Protein AF-A0A7S1P3H1-F1 (afdb_monomer_lite)

pLDDT: mean 84.04, std 13.43, range [43.16, 97.62]

Secondary structure (DSSP, 8-state):
--HHHHHHHHHHHHHHHHHHHHHHHHHHHHTTT--SS--HHHHHHHHHHHHHHHHHHHHHHHHHHHHHHHHHHHHHHHHHHHHHHHHHHHHHHHHHHHHHHHHHHHHHHHHHHHHHHHHHHHHHHHHHHHHS--HHHHHHHH-TTS---HHHHHHHHHHHHHHHHHHHHHHH-S-HHHHHHHHHHHHHHHHHHHHHHHHHHHHHHHHH-

InterPro domains:
  IPR010490 Conserved oligomeric Golgi complex subunit 6 [PTHR21506] (4-206)
  IPR048368 Conserved oligomeric complex COG6, N-terminal [PF06419] (37-144)

Radius of gyration: 61.06 Å; chains: 1; bounding box: 147×29×138 Å

Sequence (209 aa):
GSSSSSSSSNKLAKLASTLSDHNAAIDALASFGGLAENTSRSRKGLRHDIEAKSVRLHRSFLEEFAKVECAVRGIEAVVNTLQAACDKSADELRHSRLKTEATLEQANRLREQRATLQHKQKLLDTFLIKFKLSDQQMETITNTDLPIDSHFFAALHSLEAIRDNARVLLASSRQHTAGVDVLHETSEILEVAYERLFVWVQQKYRLMG

Structure (mmCIF, N/CA/C/O backbone):
data_AF-A0A7S1P3H1-F1
#
_entry.id   AF-A0A7S1P3H1-F1
#
loop_
_atom_site.group_PDB
_atom_site.id
_atom_site.type_symbol
_atom_site.label_atom_id
_atom_site.label_alt_id
_atom_site.label_comp_id
_atom_site.label_asym_id
_atom_site.label_entity_id
_atom_site.label_seq_id
_atom_site.pdbx_PDB_ins_code
_atom_site.Cartn_x
_atom_site.Cartn_y
_atom_site.Cartn_z
_atom_site.occupancy
_atom_site.B_iso_or_equiv
_atom_site.auth_seq_id
_atom_site.auth_comp_id
_atom_site.auth_asym_id
_atom_site.auth_atom_id
_atom_site.pdbx_PDB_model_num
ATOM 1 N N . GLY A 1 1 ? 97.066 -6.077 -69.745 1.00 43.16 1 GLY A N 1
ATOM 2 C CA . GLY A 1 1 ? 95.943 -5.478 -70.487 1.00 43.16 1 GLY A CA 1
ATOM 3 C C . GLY A 1 1 ? 94.613 -6.017 -70.001 1.00 43.16 1 GLY A C 1
ATOM 4 O O . GLY A 1 1 ? 93.928 -6.657 -70.779 1.00 43.16 1 GLY A O 1
ATOM 5 N N . SER A 1 2 ? 94.240 -5.754 -68.743 1.00 44.38 2 SER A N 1
ATOM 6 C CA . SER A 1 2 ? 93.074 -6.407 -68.109 1.00 44.38 2 SER A CA 1
ATOM 7 C C . SER A 1 2 ? 92.066 -5.423 -67.494 1.00 44.38 2 SER A C 1
ATOM 9 O O . SER A 1 2 ? 91.029 -5.842 -66.997 1.00 44.38 2 SER A O 1
ATOM 11 N N . SER A 1 3 ? 92.340 -4.114 -67.545 1.00 47.19 3 SER A N 1
ATOM 12 C CA . SER A 1 3 ? 91.496 -3.079 -66.920 1.00 47.19 3 SER A CA 1
ATOM 13 C C . SER A 1 3 ? 90.505 -2.418 -67.891 1.00 47.19 3 SER A C 1
ATOM 15 O O . SER A 1 3 ? 89.568 -1.758 -67.454 1.00 47.19 3 SER A O 1
ATOM 17 N N . SER A 1 4 ? 90.673 -2.596 -69.208 1.00 49.62 4 SER A N 1
ATOM 18 C CA . SER A 1 4 ? 89.746 -2.074 -70.227 1.00 49.62 4 SER A CA 1
ATOM 19 C C . SER A 1 4 ? 88.572 -3.021 -70.526 1.00 49.62 4 SER A C 1
ATOM 21 O O . SER A 1 4 ? 87.495 -2.552 -70.889 1.00 49.62 4 SER A O 1
ATOM 23 N N . SER A 1 5 ? 88.727 -4.337 -70.323 1.00 51.94 5 SER A N 1
ATOM 24 C CA . SER A 1 5 ? 87.689 -5.353 -70.588 1.00 51.94 5 SER A CA 1
ATOM 25 C C . SER A 1 5 ? 86.583 -5.399 -69.524 1.00 51.94 5 SER A C 1
ATOM 27 O O . SER A 1 5 ? 85.418 -5.640 -69.852 1.00 51.94 5 SER A O 1
ATOM 29 N N . SER A 1 6 ? 86.913 -5.108 -68.261 1.00 58.50 6 SER A N 1
ATOM 30 C CA . SER A 1 6 ? 85.945 -5.044 -67.157 1.00 58.50 6 SER A CA 1
ATOM 31 C C . SER A 1 6 ? 85.017 -3.830 -67.266 1.00 58.50 6 SER A C 1
ATOM 33 O O . SER A 1 6 ? 83.824 -3.935 -66.991 1.00 58.50 6 SER A O 1
ATOM 35 N N . SER A 1 7 ? 85.520 -2.689 -67.754 1.00 51.78 7 SER A N 1
ATOM 36 C CA . SER A 1 7 ? 84.704 -1.487 -67.974 1.00 51.78 7 SER A CA 1
ATOM 37 C C . SER A 1 7 ? 83.671 -1.689 -69.092 1.00 51.78 7 SER A C 1
ATOM 39 O O . SER A 1 7 ? 82.519 -1.280 -68.951 1.00 51.78 7 SER A O 1
ATOM 41 N N . SER A 1 8 ? 84.042 -2.377 -70.176 1.00 53.41 8 SER A N 1
ATOM 42 C CA . SER A 1 8 ? 83.124 -2.719 -71.273 1.00 53.41 8 SER A CA 1
ATOM 43 C C . SER A 1 8 ? 82.101 -3.786 -70.872 1.00 53.41 8 SER A C 1
ATOM 45 O O . SER A 1 8 ? 80.928 -3.657 -71.216 1.00 53.41 8 SER A O 1
ATOM 47 N N . SER A 1 9 ? 82.505 -4.786 -70.080 1.00 64.62 9 SER A N 1
ATOM 48 C CA . SER A 1 9 ? 81.591 -5.818 -69.560 1.00 64.62 9 SER A CA 1
ATOM 49 C C . SER A 1 9 ? 80.566 -5.243 -68.581 1.00 64.62 9 SER A C 1
ATOM 51 O O . SER A 1 9 ? 79.385 -5.561 -68.674 1.00 64.62 9 SER A O 1
ATOM 53 N N . ASN A 1 10 ? 80.977 -4.319 -67.706 1.00 67.50 10 ASN A N 1
ATOM 54 C CA . ASN A 1 10 ? 80.060 -3.642 -66.785 1.00 67.50 10 ASN A CA 1
ATOM 55 C C . ASN A 1 10 ? 79.078 -2.718 -67.521 1.00 67.50 10 ASN A C 1
ATOM 57 O O . ASN A 1 10 ? 77.920 -2.604 -67.123 1.00 67.50 10 ASN A O 1
ATOM 61 N N . LYS A 1 11 ? 79.510 -2.083 -68.618 1.00 63.31 11 LYS A N 1
ATOM 62 C CA . LYS A 1 11 ? 78.618 -1.307 -69.493 1.00 63.31 11 LYS A CA 1
ATOM 63 C C . LYS A 1 11 ? 77.617 -2.208 -70.213 1.00 63.31 11 LYS A C 1
ATOM 65 O O . LYS A 1 11 ? 76.444 -1.865 -70.246 1.00 63.31 11 LYS A O 1
ATOM 70 N N . LEU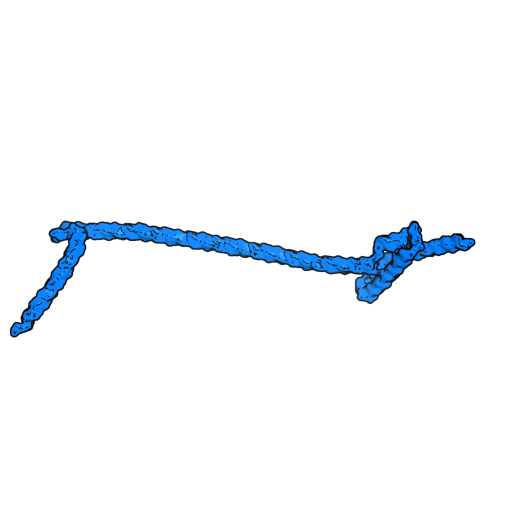 A 1 12 ? 78.047 -3.362 -70.725 1.00 65.94 12 LEU A N 1
ATOM 71 C CA . LEU A 1 12 ? 77.162 -4.341 -71.363 1.00 65.94 12 LEU A CA 1
ATOM 72 C C . LEU A 1 12 ? 76.155 -4.944 -70.381 1.00 65.94 12 LEU A C 1
ATOM 74 O O . LEU A 1 12 ? 74.983 -5.042 -70.718 1.00 65.94 12 LEU A O 1
ATOM 78 N N . ALA A 1 13 ? 76.576 -5.276 -69.159 1.00 69.88 13 ALA A N 1
ATOM 79 C CA . ALA A 1 13 ? 75.681 -5.781 -68.120 1.00 69.88 13 ALA A CA 1
ATOM 80 C C . ALA A 1 13 ? 74.633 -4.734 -67.714 1.00 69.88 13 ALA A C 1
ATOM 82 O O . ALA A 1 13 ? 73.455 -5.055 -67.584 1.00 69.88 13 ALA A O 1
ATOM 83 N N . LYS A 1 14 ? 75.045 -3.466 -67.589 1.00 68.38 14 LYS A N 1
ATOM 84 C CA . LYS A 1 14 ? 74.134 -2.356 -67.288 1.00 68.38 14 LYS A CA 1
ATOM 85 C C . LYS A 1 14 ? 73.192 -2.047 -68.454 1.00 68.38 14 LYS A C 1
ATOM 87 O O . LYS A 1 14 ? 72.029 -1.751 -68.224 1.00 68.38 14 LYS A O 1
ATOM 92 N N . LEU A 1 15 ? 73.666 -2.159 -69.696 1.00 58.19 15 LEU A N 1
ATOM 93 C CA . LEU A 1 15 ? 72.828 -2.035 -70.891 1.00 58.19 15 LEU A CA 1
ATOM 94 C C . LEU A 1 15 ? 71.817 -3.184 -70.982 1.00 58.19 15 LEU A C 1
ATOM 96 O O . LEU A 1 15 ? 70.641 -2.939 -71.230 1.00 58.19 15 LEU A O 1
ATOM 100 N N . ALA A 1 16 ? 72.244 -4.417 -70.710 1.00 61.25 16 ALA A N 1
ATOM 101 C CA . ALA A 1 16 ? 71.381 -5.592 -70.703 1.00 61.25 16 ALA A CA 1
ATOM 102 C C . ALA A 1 16 ? 70.302 -5.507 -69.613 1.00 61.25 16 ALA A C 1
ATOM 104 O O . ALA A 1 16 ? 69.141 -5.791 -69.897 1.00 61.25 16 ALA A O 1
ATOM 105 N N . SER A 1 17 ? 70.643 -5.043 -68.404 1.00 64.38 17 SER A N 1
ATOM 106 C CA . SER A 1 17 ? 69.651 -4.834 -67.343 1.00 64.38 17 SER A CA 1
ATOM 107 C C . SER A 1 17 ? 68.659 -3.730 -67.713 1.00 64.38 17 SER A C 1
ATOM 109 O O . SER A 1 17 ? 67.456 -3.931 -67.596 1.00 64.38 17 SER A O 1
ATOM 111 N N . THR A 1 18 ? 69.131 -2.604 -68.267 1.00 63.41 18 THR A N 1
ATOM 112 C CA . THR A 1 18 ? 68.230 -1.528 -68.716 1.00 63.41 18 THR A CA 1
ATOM 113 C C . THR A 1 18 ? 67.329 -1.942 -69.878 1.00 63.41 18 THR A C 1
ATOM 115 O O . THR A 1 18 ? 66.190 -1.496 -69.946 1.00 63.41 18 THR A O 1
ATOM 118 N N . LEU A 1 19 ? 67.807 -2.804 -70.782 1.00 59.97 19 LEU A N 1
ATOM 119 C CA . LEU A 1 19 ? 67.009 -3.343 -71.885 1.00 59.97 19 LEU A CA 1
ATOM 120 C C . LEU A 1 19 ? 65.979 -4.365 -71.391 1.00 59.97 19 LEU A C 1
ATOM 122 O O . LEU A 1 19 ? 64.864 -4.390 -71.899 1.00 59.97 19 LEU A O 1
ATOM 126 N N . SER A 1 20 ? 66.324 -5.168 -70.381 1.00 68.19 20 SER A N 1
ATOM 127 C CA . SER A 1 20 ? 65.395 -6.109 -69.747 1.00 68.19 20 SER A CA 1
ATOM 128 C C . SER A 1 20 ? 64.252 -5.383 -69.032 1.00 68.19 20 SER A C 1
ATOM 130 O O . SER A 1 20 ? 63.090 -5.731 -69.230 1.00 68.19 20 SER A O 1
ATOM 132 N N . ASP A 1 21 ? 64.563 -4.335 -68.264 1.00 68.69 21 ASP A N 1
ATOM 133 C CA . ASP A 1 21 ? 63.553 -3.496 -67.605 1.00 68.69 21 ASP A CA 1
ATOM 134 C C . ASP A 1 21 ? 62.684 -2.749 -68.630 1.00 68.69 21 ASP A C 1
ATOM 136 O O . ASP A 1 21 ? 61.471 -2.611 -68.457 1.00 68.69 21 ASP A O 1
ATOM 140 N N . HIS A 1 22 ? 63.289 -2.303 -69.737 1.00 67.56 22 HIS A N 1
ATOM 141 C CA . HIS A 1 22 ? 62.572 -1.650 -70.828 1.00 67.56 22 HIS A CA 1
ATOM 142 C C . HIS A 1 22 ? 61.611 -2.608 -71.542 1.00 67.56 22 HIS A C 1
ATOM 144 O O . HIS A 1 22 ? 60.467 -2.236 -71.793 1.00 67.56 22 HIS A O 1
ATOM 150 N N . ASN A 1 23 ? 62.032 -3.845 -71.810 1.00 66.19 23 ASN A N 1
ATOM 151 C CA . ASN A 1 23 ? 61.183 -4.861 -72.430 1.00 66.19 23 ASN A CA 1
ATOM 152 C C . ASN A 1 23 ? 60.027 -5.281 -71.510 1.00 66.19 23 ASN A C 1
ATOM 154 O O . ASN A 1 23 ? 58.899 -5.368 -71.977 1.00 66.19 23 ASN A O 1
ATOM 158 N N . ALA A 1 24 ? 60.257 -5.434 -70.201 1.00 68.94 24 ALA A N 1
ATOM 159 C CA . ALA A 1 24 ? 59.187 -5.728 -69.242 1.00 68.94 24 ALA A CA 1
ATOM 160 C C . ALA A 1 24 ? 58.155 -4.587 -69.141 1.00 68.94 24 ALA A C 1
ATOM 162 O O . ALA A 1 24 ? 56.949 -4.828 -69.052 1.00 68.94 24 ALA A O 1
ATOM 163 N N . ALA A 1 25 ? 58.612 -3.332 -69.195 1.00 65.25 25 ALA A N 1
ATOM 164 C CA . ALA A 1 25 ? 57.727 -2.173 -69.256 1.00 65.25 25 ALA A CA 1
ATOM 165 C C . ALA A 1 25 ? 56.945 -2.117 -70.580 1.00 65.25 25 ALA A C 1
ATOM 167 O O . ALA A 1 25 ? 55.755 -1.806 -70.571 1.00 65.25 25 ALA A O 1
ATOM 168 N N . ILE A 1 26 ? 57.583 -2.447 -71.709 1.00 65.00 26 ILE A N 1
ATOM 169 C CA . ILE A 1 26 ? 56.921 -2.540 -73.016 1.00 65.00 26 ILE A CA 1
ATOM 170 C C . ILE A 1 26 ? 55.874 -3.652 -73.018 1.00 65.00 26 ILE A C 1
ATOM 172 O O . ILE A 1 26 ? 54.771 -3.393 -73.478 1.00 65.00 26 ILE A O 1
ATOM 176 N N . ASP A 1 27 ? 56.152 -4.827 -72.456 1.00 67.31 27 ASP A N 1
ATOM 177 C CA . ASP A 1 27 ? 55.191 -5.935 -72.373 1.00 67.31 27 ASP A CA 1
ATOM 178 C C . ASP A 1 27 ? 53.987 -5.584 -71.485 1.00 67.31 27 ASP A C 1
ATOM 180 O O . ASP A 1 27 ? 52.830 -5.812 -71.856 1.00 67.31 27 ASP A O 1
ATOM 184 N N . ALA A 1 28 ? 54.228 -4.937 -70.339 1.00 67.19 28 ALA A N 1
ATOM 185 C CA . ALA A 1 28 ? 53.164 -4.437 -69.472 1.00 67.19 28 ALA A CA 1
ATOM 186 C C . ALA A 1 28 ? 52.284 -3.394 -70.184 1.00 67.19 28 ALA A C 1
ATOM 188 O O . ALA A 1 28 ? 51.057 -3.410 -70.047 1.00 67.19 28 ALA A O 1
ATOM 189 N N . LEU A 1 29 ? 52.886 -2.513 -70.986 1.00 63.62 29 LEU A N 1
ATOM 190 C CA . LEU A 1 29 ? 52.165 -1.514 -71.774 1.00 63.62 29 LEU A CA 1
ATOM 191 C C . LEU A 1 29 ? 51.536 -2.107 -73.056 1.00 63.62 29 LEU A C 1
ATOM 193 O O . LEU A 1 29 ? 50.507 -1.615 -73.517 1.00 63.62 29 LEU A O 1
ATOM 197 N N . ALA A 1 30 ? 52.087 -3.185 -73.613 1.00 63.62 30 ALA A N 1
ATOM 198 C CA . ALA A 1 30 ? 51.523 -3.929 -74.737 1.00 63.62 30 ALA A CA 1
ATOM 199 C C . ALA A 1 30 ? 50.244 -4.671 -74.326 1.00 63.62 30 ALA A C 1
ATOM 201 O O . ALA A 1 30 ? 49.302 -4.736 -75.116 1.00 63.62 30 ALA A O 1
ATOM 202 N N . SER A 1 31 ? 50.143 -5.112 -73.064 1.00 65.00 31 SER A N 1
ATOM 203 C CA . SER A 1 31 ? 48.891 -5.635 -72.487 1.00 65.00 31 SER A CA 1
ATOM 204 C C . SER A 1 31 ? 47.732 -4.621 -72.514 1.00 65.00 31 SER A C 1
ATOM 206 O O . SER A 1 31 ? 46.564 -5.003 -72.455 1.00 65.00 31 SER A O 1
ATOM 208 N N . PHE A 1 32 ? 48.043 -3.326 -72.648 1.00 61.84 32 PHE A N 1
ATOM 209 C CA . PHE A 1 32 ? 47.072 -2.243 -72.807 1.00 61.84 32 PHE A CA 1
ATOM 210 C C . PHE A 1 32 ? 46.643 -1.999 -74.269 1.00 61.84 32 PHE A C 1
ATOM 212 O O . PHE A 1 32 ? 45.818 -1.126 -74.517 1.00 61.84 32 PHE A O 1
ATOM 219 N N . GLY A 1 33 ? 47.162 -2.765 -75.238 1.00 59.09 33 GLY A N 1
ATOM 220 C CA . GLY A 1 33 ? 46.637 -2.838 -76.610 1.00 59.09 33 GLY A CA 1
ATOM 221 C C . GLY A 1 33 ? 47.036 -1.707 -77.570 1.00 59.09 33 GLY A C 1
ATOM 222 O O . GLY A 1 33 ? 46.574 -1.699 -78.707 1.00 59.09 33 GLY A O 1
ATOM 223 N N . GLY A 1 34 ? 47.893 -0.765 -77.159 1.00 57.94 34 GLY A N 1
ATOM 224 C CA . GLY A 1 34 ? 48.149 0.472 -77.919 1.00 57.94 34 GLY A CA 1
ATOM 225 C C . GLY A 1 34 ? 49.541 0.651 -78.539 1.00 57.94 34 GLY A C 1
ATOM 226 O O . GLY A 1 34 ? 49.831 1.744 -79.017 1.00 57.94 34 GLY A O 1
ATOM 227 N N . LEU A 1 35 ? 50.436 -0.343 -78.504 1.00 57.41 35 LEU A N 1
ATOM 228 C CA . LEU A 1 35 ? 51.884 -0.113 -78.695 1.00 57.41 35 LEU A CA 1
ATOM 229 C C . LEU A 1 35 ? 52.565 -0.856 -79.851 1.00 57.41 35 LEU A C 1
ATOM 231 O O . LEU A 1 35 ? 53.788 -0.952 -79.858 1.00 57.41 35 LEU A O 1
ATOM 235 N N . ALA A 1 36 ? 51.826 -1.308 -80.865 1.00 59.00 36 ALA A N 1
ATOM 236 C CA . ALA A 1 36 ? 52.456 -1.909 -82.048 1.00 59.00 36 ALA A CA 1
ATOM 237 C C . ALA A 1 36 ? 53.436 -0.944 -82.762 1.00 59.00 36 ALA A C 1
ATOM 239 O O . ALA A 1 36 ? 54.436 -1.388 -83.315 1.00 59.00 36 ALA A O 1
ATOM 240 N N . GLU A 1 37 ? 53.207 0.377 -82.684 1.00 59.56 37 GLU A N 1
ATOM 241 C CA . GLU A 1 37 ? 54.123 1.408 -83.195 1.00 59.56 37 GLU A CA 1
ATOM 242 C C . GLU A 1 37 ? 54.206 2.611 -82.233 1.00 59.56 37 GLU A C 1
ATOM 244 O O . GLU A 1 37 ? 53.182 3.203 -81.875 1.00 59.56 37 GLU A O 1
ATOM 249 N N . ASN A 1 38 ? 55.419 3.018 -81.827 1.00 64.88 38 ASN A N 1
ATOM 250 C CA . ASN A 1 38 ? 55.679 4.142 -80.907 1.00 64.88 38 ASN A CA 1
ATOM 251 C C . ASN A 1 38 ? 55.517 5.513 -81.596 1.00 64.88 38 ASN A C 1
ATOM 253 O O . ASN A 1 38 ? 56.456 6.300 -81.731 1.00 64.88 38 ASN A O 1
ATOM 257 N N . THR A 1 39 ? 54.304 5.808 -82.057 1.00 71.44 39 THR A N 1
ATOM 258 C CA . THR A 1 39 ? 53.961 7.103 -82.649 1.00 71.44 39 THR A CA 1
ATOM 259 C C . THR A 1 39 ? 53.409 8.066 -81.591 1.00 71.44 39 THR A C 1
ATOM 261 O O . THR A 1 39 ? 52.922 7.676 -80.526 1.00 71.44 39 THR A O 1
ATOM 264 N N . SER A 1 40 ? 53.449 9.375 -81.870 1.00 71.38 40 SER A N 1
ATOM 265 C CA . SER A 1 40 ? 52.798 10.393 -81.019 1.00 71.38 40 SER A CA 1
ATOM 266 C C . SER A 1 40 ? 51.295 10.116 -80.829 1.00 71.38 40 SER A C 1
ATOM 268 O O . SER A 1 40 ? 50.738 10.389 -79.766 1.00 71.38 40 SER A O 1
ATOM 270 N N . ARG A 1 41 ? 50.649 9.513 -81.835 1.00 70.81 41 ARG A N 1
ATOM 271 C CA . ARG A 1 41 ? 49.233 9.134 -81.809 1.00 70.81 41 ARG A CA 1
ATOM 272 C C . ARG A 1 41 ? 48.976 7.946 -80.878 1.00 70.81 41 ARG A C 1
ATOM 274 O O . ARG A 1 41 ? 48.080 8.040 -80.046 1.00 70.81 41 ARG A O 1
ATOM 281 N N . SER A 1 42 ? 49.802 6.901 -80.949 1.00 68.75 42 SER A N 1
ATOM 282 C CA . SER A 1 42 ? 49.711 5.707 -80.094 1.00 68.75 42 SER A CA 1
ATOM 283 C C . SER A 1 42 ? 49.897 6.036 -78.609 1.00 68.75 42 SER A C 1
ATOM 285 O O . SER A 1 42 ? 49.122 5.588 -77.771 1.00 68.75 42 SER A O 1
ATOM 287 N N . ARG A 1 43 ? 50.854 6.917 -78.269 1.00 73.31 43 ARG A N 1
ATOM 288 C CA . ARG A 1 43 ? 51.058 7.387 -76.882 1.00 73.31 43 ARG A CA 1
ATOM 289 C C . ARG A 1 43 ? 49.877 8.200 -76.345 1.00 73.31 43 ARG A C 1
ATOM 291 O O . ARG A 1 43 ? 49.525 8.061 -75.176 1.00 73.31 43 ARG A O 1
ATOM 298 N N . LYS A 1 44 ? 49.260 9.043 -77.182 1.00 77.62 44 LYS A N 1
ATOM 299 C CA . LYS A 1 44 ? 48.044 9.789 -76.813 1.00 77.62 44 LYS A CA 1
ATOM 300 C C . LYS A 1 44 ? 46.840 8.859 -76.633 1.00 77.62 44 LYS A C 1
ATOM 302 O O . LYS A 1 44 ? 46.095 9.055 -75.680 1.00 77.62 44 LYS A O 1
ATOM 307 N N . GLY A 1 45 ? 46.688 7.852 -77.496 1.00 76.94 45 GLY A N 1
ATOM 308 C CA . GLY A 1 45 ? 45.652 6.820 -77.379 1.00 76.94 45 GLY A CA 1
ATOM 309 C C . GLY A 1 45 ? 45.794 6.005 -76.095 1.00 76.94 45 GLY A C 1
ATOM 310 O O . GLY A 1 45 ? 44.867 5.958 -75.300 1.00 76.94 45 GLY A O 1
ATOM 311 N N . LEU A 1 46 ? 46.995 5.496 -75.812 1.00 78.44 46 LEU A N 1
ATOM 312 C CA . LEU A 1 46 ? 47.279 4.750 -74.585 1.00 78.44 46 LEU A CA 1
ATOM 313 C C . LEU A 1 46 ? 47.022 5.576 -73.317 1.00 78.44 46 LEU A C 1
ATOM 315 O O . LEU A 1 46 ? 46.429 5.084 -72.362 1.00 78.44 46 LEU A O 1
ATOM 319 N N . ARG A 1 47 ? 47.443 6.846 -73.303 1.00 82.00 47 ARG A N 1
ATOM 320 C CA . ARG A 1 47 ? 47.151 7.753 -72.187 1.00 82.00 47 ARG A CA 1
ATOM 321 C C . ARG A 1 47 ? 45.645 7.942 -72.004 1.00 82.00 47 ARG A C 1
ATOM 323 O O . ARG A 1 47 ? 45.171 7.861 -70.876 1.00 82.00 47 ARG A O 1
ATOM 330 N N . HIS A 1 48 ? 44.911 8.150 -73.096 1.00 83.81 48 HIS A N 1
ATOM 331 C CA . HIS A 1 48 ? 43.456 8.260 -73.063 1.00 83.81 48 HIS A CA 1
ATOM 332 C C . HIS A 1 48 ? 42.799 6.977 -72.533 1.00 83.81 48 HIS A C 1
ATOM 334 O O . HIS A 1 48 ? 41.913 7.057 -71.688 1.00 83.81 48 HIS A O 1
ATOM 340 N N . ASP A 1 49 ? 43.271 5.800 -72.946 1.00 82.25 49 ASP A N 1
ATOM 341 C CA . ASP A 1 49 ? 42.733 4.511 -72.501 1.00 82.25 49 ASP A CA 1
ATOM 342 C C . ASP A 1 49 ? 43.035 4.221 -71.026 1.00 82.25 49 ASP A C 1
ATOM 344 O O . ASP A 1 49 ? 42.171 3.711 -70.305 1.00 82.25 49 ASP A O 1
ATOM 348 N N . ILE A 1 50 ? 44.232 4.579 -70.550 1.00 83.88 50 ILE A N 1
ATOM 349 C CA . ILE A 1 50 ? 44.606 4.499 -69.132 1.00 83.88 50 ILE A CA 1
ATOM 350 C C . ILE A 1 50 ? 43.740 5.448 -68.301 1.00 83.88 50 ILE A C 1
ATOM 352 O O . ILE A 1 50 ? 43.179 5.025 -67.290 1.00 83.88 50 ILE A O 1
ATOM 356 N N . GLU A 1 51 ? 43.586 6.703 -68.728 1.00 85.56 51 GLU A N 1
ATOM 357 C CA . GLU A 1 51 ? 42.730 7.687 -68.055 1.00 85.56 51 GLU A CA 1
ATOM 358 C C . GLU A 1 51 ? 41.265 7.213 -68.042 1.00 85.56 51 GLU A C 1
ATOM 360 O O . GLU A 1 51 ? 40.631 7.196 -66.988 1.00 85.56 51 GLU A O 1
ATOM 365 N N . ALA A 1 52 ? 40.746 6.707 -69.164 1.00 87.25 52 ALA A N 1
ATOM 366 C CA . ALA A 1 52 ? 39.391 6.166 -69.261 1.00 87.25 52 ALA A CA 1
ATOM 367 C C . ALA A 1 52 ? 39.186 4.925 -68.376 1.00 87.25 52 ALA A C 1
ATOM 369 O O . ALA A 1 52 ? 38.137 4.773 -67.746 1.00 87.25 52 ALA A O 1
ATOM 370 N N . LYS A 1 53 ? 40.177 4.028 -68.295 1.00 87.31 53 LYS A N 1
ATOM 371 C CA . LYS A 1 53 ? 40.131 2.852 -67.414 1.00 87.31 53 LYS A CA 1
ATOM 372 C C . LYS A 1 53 ? 40.207 3.251 -65.941 1.00 87.31 53 LYS A C 1
ATOM 374 O O . LYS A 1 53 ? 39.448 2.700 -65.153 1.00 87.31 53 LYS A O 1
ATOM 379 N N . SER A 1 54 ? 41.048 4.222 -65.590 1.00 88.62 54 SER A N 1
ATOM 380 C CA . SER A 1 54 ? 41.135 4.786 -64.238 1.00 88.62 54 SER A CA 1
ATOM 381 C C . SER A 1 54 ? 39.802 5.402 -63.806 1.00 88.62 54 SER A C 1
ATOM 383 O O . SER A 1 54 ? 39.271 5.055 -62.754 1.00 88.62 54 SER A O 1
ATOM 385 N N . VAL A 1 55 ? 39.180 6.212 -64.671 1.00 91.94 55 VAL A N 1
ATOM 386 C CA . VAL A 1 55 ? 37.848 6.790 -64.422 1.00 91.94 55 VAL A CA 1
ATOM 387 C C . VAL A 1 55 ? 36.784 5.703 -64.243 1.00 91.94 55 VAL A C 1
ATOM 389 O O . VAL A 1 55 ? 35.980 5.790 -63.316 1.00 91.94 55 VAL A O 1
ATOM 392 N N . ARG A 1 56 ? 36.782 4.654 -65.079 1.00 93.56 56 ARG A N 1
ATOM 393 C CA . ARG A 1 56 ? 35.862 3.511 -64.914 1.00 93.56 56 ARG A CA 1
ATOM 394 C C . ARG A 1 56 ? 36.070 2.791 -63.583 1.00 93.56 56 ARG A C 1
ATOM 396 O O . ARG A 1 56 ? 35.092 2.451 -62.925 1.00 93.56 56 ARG A O 1
ATOM 403 N N . LEU A 1 57 ? 37.321 2.578 -63.186 1.00 92.75 57 LEU A N 1
ATOM 404 C CA . LEU A 1 57 ? 37.659 1.865 -61.957 1.00 92.75 57 LEU A CA 1
ATOM 405 C C . LEU A 1 57 ? 37.268 2.677 -60.718 1.00 92.75 57 LEU A C 1
ATOM 407 O O . LEU A 1 57 ? 36.652 2.133 -59.810 1.00 92.75 57 LEU A O 1
ATOM 411 N N . HIS A 1 58 ? 37.524 3.988 -60.717 1.00 92.62 58 HIS A N 1
ATOM 412 C CA . HIS A 1 58 ? 37.055 4.883 -59.658 1.00 92.62 58 HIS A CA 1
ATOM 413 C C . HIS A 1 58 ? 35.528 4.965 -59.594 1.00 92.62 58 HIS A C 1
ATOM 415 O O . HIS A 1 58 ? 34.977 4.972 -58.498 1.00 92.62 58 HIS A O 1
ATOM 421 N N . ARG A 1 59 ? 34.826 4.981 -60.736 1.00 94.00 59 ARG A N 1
ATOM 422 C CA . ARG A 1 59 ? 33.355 4.931 -60.747 1.00 94.00 59 ARG A CA 1
ATOM 423 C C . ARG A 1 59 ? 32.838 3.630 -60.131 1.00 94.00 59 ARG A C 1
ATOM 425 O O . ARG A 1 59 ? 31.995 3.693 -59.247 1.00 94.00 59 ARG A O 1
ATOM 432 N N . SER A 1 60 ? 33.387 2.484 -60.531 1.00 93.88 60 SER A N 1
ATOM 433 C CA . SER A 1 60 ? 33.016 1.186 -59.953 1.00 93.88 60 SER A CA 1
ATOM 434 C C . SER A 1 60 ? 33.333 1.112 -58.455 1.00 93.88 60 SER A C 1
ATOM 436 O O . SER A 1 60 ? 32.519 0.619 -57.680 1.00 93.88 60 SER A O 1
ATOM 438 N N . PHE A 1 61 ? 34.468 1.667 -58.022 1.00 95.31 61 PHE A N 1
ATOM 439 C CA . PHE A 1 61 ? 34.808 1.762 -56.603 1.00 95.31 61 PHE A CA 1
ATOM 440 C C . PHE A 1 61 ? 33.799 2.617 -55.826 1.00 95.31 61 PHE A C 1
ATOM 442 O O . PHE A 1 61 ? 33.347 2.200 -54.766 1.00 95.31 61 PHE A O 1
ATOM 449 N N . LEU A 1 62 ? 33.416 3.785 -56.352 1.00 95.56 62 LEU A N 1
ATOM 450 C CA . LEU A 1 62 ? 32.410 4.647 -55.725 1.00 95.56 62 LEU A CA 1
ATOM 451 C C . LEU A 1 62 ? 31.037 3.967 -55.649 1.00 95.56 62 LEU A C 1
ATOM 453 O O . LEU A 1 62 ? 30.350 4.111 -54.644 1.00 95.56 62 LEU A O 1
ATOM 457 N N . GLU A 1 63 ? 30.650 3.207 -56.674 1.00 94.88 63 GLU A N 1
ATOM 458 C CA . GLU A 1 63 ? 29.399 2.439 -56.682 1.00 94.88 63 GLU A CA 1
ATOM 459 C C . GLU A 1 63 ? 29.387 1.343 -55.606 1.00 94.88 63 GLU A C 1
ATOM 461 O O . GLU A 1 63 ? 28.397 1.200 -54.888 1.00 94.88 63 GLU A O 1
ATOM 466 N N . GLU A 1 64 ? 30.482 0.596 -55.439 1.00 94.56 64 GLU A N 1
ATOM 467 C CA . GLU A 1 64 ? 30.594 -0.398 -54.362 1.00 94.56 64 GLU A CA 1
ATOM 468 C C . GLU A 1 64 ? 30.681 0.263 -52.978 1.00 94.56 64 GLU A C 1
ATOM 470 O O . GLU A 1 64 ? 30.036 -0.187 -52.029 1.00 94.56 64 GLU A O 1
ATOM 475 N N . PHE A 1 65 ? 31.411 1.374 -52.856 1.00 95.44 65 PHE A N 1
ATOM 476 C CA . PHE A 1 65 ? 31.524 2.115 -51.600 1.00 95.44 65 PHE A CA 1
ATOM 477 C C . PHE A 1 65 ? 30.182 2.722 -51.165 1.00 95.44 65 PHE A C 1
ATOM 479 O O . PHE A 1 65 ? 29.866 2.718 -49.977 1.00 95.44 65 PHE A O 1
ATOM 486 N N . ALA A 1 66 ? 29.342 3.155 -52.109 1.00 95.56 66 ALA A N 1
ATOM 487 C CA . ALA A 1 66 ? 27.993 3.638 -51.818 1.00 95.56 66 ALA A CA 1
ATOM 488 C C . ALA A 1 66 ? 27.105 2.559 -51.169 1.00 95.56 66 ALA A C 1
ATOM 490 O O . ALA A 1 66 ? 26.286 2.869 -50.301 1.00 95.56 66 ALA A O 1
ATOM 491 N N . LYS A 1 67 ? 27.283 1.276 -51.525 1.00 94.94 67 LYS A N 1
ATOM 492 C CA . LYS A 1 67 ? 26.571 0.167 -50.862 1.00 94.94 67 LYS A CA 1
ATOM 493 C C . LYS A 1 67 ? 27.012 0.015 -49.408 1.00 94.94 67 LYS A C 1
ATOM 495 O O . LYS A 1 67 ? 26.173 -0.202 -48.535 1.00 94.94 67 LYS A O 1
ATOM 500 N N . VAL A 1 68 ? 28.312 0.161 -49.145 1.00 95.94 68 VAL A N 1
ATOM 501 C CA . VAL A 1 68 ? 28.864 0.134 -47.782 1.00 95.94 68 VAL A CA 1
ATOM 502 C C . VAL A 1 68 ? 28.338 1.317 -46.972 1.00 95.94 68 VAL A C 1
ATOM 504 O O . VAL A 1 68 ? 27.866 1.116 -45.857 1.00 95.94 68 VAL A O 1
ATOM 507 N N . GLU A 1 69 ? 28.332 2.526 -47.537 1.00 95.31 69 GLU A N 1
ATOM 508 C CA . GLU A 1 69 ? 27.754 3.707 -46.886 1.00 95.31 69 GLU A CA 1
ATOM 509 C C . GLU A 1 69 ? 26.277 3.483 -46.527 1.00 95.31 69 GLU A C 1
ATOM 511 O O . GLU A 1 69 ? 25.857 3.763 -45.403 1.00 95.31 69 GLU A O 1
ATOM 516 N N . CYS A 1 70 ? 25.492 2.921 -47.451 1.00 95.25 70 CYS A N 1
ATOM 517 C CA . CYS A 1 70 ? 24.090 2.594 -47.211 1.00 95.25 70 CYS A CA 1
ATOM 518 C C . CYS A 1 70 ? 23.923 1.578 -46.069 1.00 95.25 70 CYS A C 1
ATOM 520 O O . CYS A 1 70 ? 23.076 1.773 -45.197 1.00 95.25 70 CYS A O 1
ATOM 522 N N . ALA A 1 71 ? 24.760 0.538 -46.023 1.00 95.31 71 ALA A N 1
ATOM 523 C CA . ALA A 1 71 ? 24.743 -0.444 -44.942 1.00 95.31 71 ALA A CA 1
ATOM 524 C C . ALA A 1 71 ? 25.096 0.183 -43.582 1.00 95.31 71 ALA A C 1
ATOM 526 O O . ALA A 1 71 ? 24.411 -0.085 -42.595 1.00 95.31 71 ALA A O 1
ATOM 527 N N . VAL A 1 72 ? 26.106 1.061 -43.525 1.00 96.38 72 VAL A N 1
ATOM 528 C CA . VAL A 1 72 ? 26.479 1.772 -42.289 1.00 96.38 72 VAL A CA 1
ATOM 529 C C . VAL A 1 72 ? 25.349 2.690 -41.821 1.00 96.38 72 VAL A C 1
ATOM 531 O O . VAL A 1 72 ? 24.980 2.634 -40.650 1.00 96.38 72 VAL A O 1
ATOM 534 N N . ARG A 1 73 ? 24.731 3.463 -42.724 1.00 96.25 73 ARG A N 1
ATOM 535 C CA . ARG A 1 73 ? 23.546 4.278 -42.394 1.00 96.25 73 ARG A CA 1
ATOM 536 C C . ARG A 1 73 ? 22.369 3.421 -41.920 1.00 96.25 73 ARG A C 1
ATOM 538 O O . ARG A 1 73 ? 21.624 3.831 -41.036 1.00 96.25 73 ARG A O 1
ATOM 545 N N . GLY A 1 74 ? 22.201 2.224 -42.484 1.00 96.50 74 GLY A N 1
ATOM 546 C CA . GLY A 1 74 ? 21.201 1.257 -42.035 1.00 96.50 74 GLY A CA 1
ATOM 547 C C . GLY A 1 74 ? 21.448 0.790 -40.600 1.00 96.50 74 GLY A C 1
ATOM 548 O O . GLY A 1 74 ? 20.521 0.766 -39.795 1.00 96.50 74 GLY A O 1
ATOM 549 N N . ILE A 1 75 ? 22.701 0.481 -40.256 1.00 96.19 75 ILE A N 1
ATOM 550 C CA . ILE A 1 75 ? 23.091 0.124 -38.885 1.00 96.19 75 ILE A CA 1
ATOM 551 C C . ILE A 1 75 ? 22.844 1.298 -37.938 1.00 96.19 75 ILE A C 1
ATOM 553 O O . ILE A 1 75 ? 22.257 1.100 -36.879 1.00 96.19 75 ILE A O 1
ATOM 557 N N . GLU A 1 76 ? 23.230 2.515 -38.322 1.00 96.19 76 GLU A N 1
ATOM 558 C CA . GLU A 1 76 ? 22.979 3.723 -37.532 1.00 96.19 76 GLU A CA 1
ATOM 559 C C . GLU A 1 76 ? 21.480 3.913 -37.256 1.00 96.19 76 GLU A C 1
ATOM 561 O O . GLU A 1 76 ? 21.080 4.135 -36.113 1.00 96.19 76 GLU A O 1
ATOM 566 N N . ALA A 1 77 ? 20.632 3.744 -38.274 1.00 96.38 77 ALA A N 1
ATOM 567 C CA . ALA A 1 77 ? 19.185 3.810 -38.109 1.00 96.38 77 ALA A CA 1
ATOM 568 C C . ALA A 1 77 ? 18.676 2.753 -37.116 1.00 96.38 77 ALA A C 1
ATOM 570 O O . ALA A 1 77 ? 17.910 3.085 -36.212 1.00 96.38 77 ALA A O 1
ATOM 571 N N . VAL A 1 78 ? 19.135 1.502 -37.229 1.00 96.31 78 VAL A N 1
ATOM 572 C CA . VAL A 1 78 ? 18.749 0.429 -36.298 1.00 96.31 78 VAL A CA 1
ATOM 573 C C . VAL A 1 78 ? 19.211 0.742 -34.874 1.00 96.31 78 VAL A C 1
ATOM 575 O O . VAL A 1 78 ? 18.413 0.624 -33.945 1.00 96.31 78 VAL A O 1
ATOM 578 N N . VAL A 1 79 ? 20.449 1.201 -34.685 1.00 97.00 79 VAL A N 1
ATOM 579 C CA . VAL A 1 79 ? 20.977 1.592 -33.367 1.00 97.00 79 VAL A CA 1
ATOM 580 C C . VAL A 1 79 ? 20.139 2.714 -32.760 1.00 97.00 79 VAL A C 1
ATOM 582 O O . VAL A 1 79 ? 19.742 2.611 -31.602 1.00 97.00 79 VAL A O 1
ATOM 585 N N . ASN A 1 80 ? 19.784 3.732 -33.543 1.00 96.69 80 ASN A N 1
ATOM 586 C CA . ASN A 1 80 ? 18.934 4.826 -33.077 1.00 96.69 80 ASN A CA 1
ATOM 587 C C . ASN A 1 80 ? 17.530 4.338 -32.688 1.00 96.69 80 ASN A C 1
ATOM 589 O O . ASN A 1 80 ? 16.993 4.757 -31.662 1.00 96.69 80 ASN A O 1
ATOM 593 N N . THR A 1 81 ? 16.939 3.4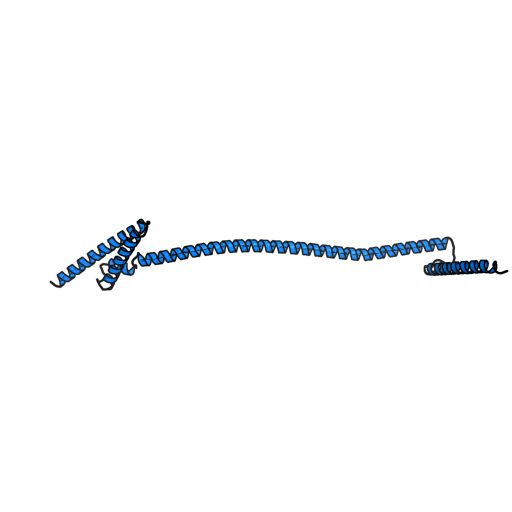15 -33.456 1.00 96.81 81 THR A N 1
ATOM 594 C CA . THR A 1 81 ? 15.639 2.824 -33.091 1.00 96.81 81 THR A CA 1
ATOM 595 C C . THR A 1 81 ? 15.719 1.974 -31.827 1.00 96.81 81 THR A C 1
ATOM 597 O O . THR A 1 81 ? 14.814 2.036 -30.995 1.00 96.81 81 THR A O 1
ATOM 600 N N . LEU A 1 82 ? 16.806 1.217 -31.649 1.00 96.56 82 LEU A N 1
ATOM 601 C CA . LEU A 1 82 ? 17.031 0.412 -30.454 1.00 96.56 82 LEU A CA 1
ATOM 602 C C . LEU A 1 82 ? 17.223 1.306 -29.231 1.00 96.56 82 LEU A C 1
ATOM 604 O O . LEU A 1 82 ? 16.616 1.047 -28.198 1.00 96.56 82 LEU A O 1
ATOM 608 N N . GLN A 1 83 ? 18.004 2.378 -29.362 1.00 96.44 83 GLN A N 1
ATOM 609 C CA . GLN A 1 83 ? 18.204 3.355 -28.298 1.00 96.44 83 GLN A CA 1
ATOM 610 C C . GLN A 1 83 ? 16.868 3.970 -27.868 1.00 96.44 83 GLN A C 1
ATOM 612 O O . GLN A 1 83 ? 16.524 3.916 -26.692 1.00 96.44 83 GLN A O 1
ATOM 617 N N . ALA A 1 84 ? 16.057 4.437 -28.822 1.00 96.50 84 ALA A N 1
ATOM 618 C CA . ALA A 1 84 ? 14.735 4.987 -28.530 1.00 96.50 84 ALA A CA 1
ATOM 619 C C . ALA A 1 84 ? 13.792 3.961 -27.869 1.00 96.50 84 ALA A C 1
ATOM 621 O O . ALA A 1 84 ? 13.024 4.306 -26.969 1.00 96.50 84 ALA A O 1
ATOM 622 N N . ALA A 1 85 ? 13.842 2.693 -28.289 1.00 96.12 85 ALA A N 1
ATOM 623 C CA . ALA A 1 85 ? 13.051 1.623 -27.682 1.00 96.12 85 ALA A CA 1
ATOM 624 C C . ALA A 1 85 ? 13.512 1.294 -26.251 1.00 96.12 85 ALA A C 1
ATOM 626 O O . ALA A 1 85 ? 12.675 1.075 -25.369 1.00 96.12 85 ALA A O 1
ATOM 627 N N . CYS A 1 86 ? 14.825 1.286 -26.009 1.00 96.62 86 CYS A N 1
ATOM 628 C CA . CYS A 1 86 ? 15.415 1.116 -24.685 1.00 96.62 86 CYS A CA 1
ATOM 629 C C . CYS A 1 86 ? 15.027 2.267 -23.754 1.00 96.62 86 CYS A C 1
ATOM 631 O O . CYS A 1 86 ? 14.572 2.003 -22.642 1.00 96.62 86 CYS A O 1
ATOM 633 N N . ASP A 1 87 ? 15.124 3.514 -24.219 1.00 97.00 87 ASP A N 1
ATOM 634 C CA . ASP A 1 87 ? 14.758 4.702 -23.442 1.00 97.00 87 ASP A CA 1
ATOM 635 C C . ASP A 1 87 ? 13.267 4.681 -23.080 1.00 97.00 87 ASP A C 1
ATOM 637 O O . ASP A 1 87 ? 12.901 4.826 -21.913 1.00 97.00 87 ASP A O 1
ATOM 641 N N . LYS A 1 88 ? 12.398 4.362 -24.049 1.00 96.81 88 LYS A N 1
ATOM 642 C CA . LYS A 1 88 ? 10.960 4.192 -23.804 1.00 96.81 88 LYS A CA 1
ATOM 643 C C . LYS A 1 88 ? 10.675 3.097 -22.772 1.00 96.81 88 LYS A C 1
ATOM 645 O O . LYS A 1 88 ? 9.871 3.299 -21.866 1.00 96.81 88 LYS A O 1
ATOM 650 N N . SER A 1 89 ? 11.334 1.945 -22.891 1.00 95.31 89 SER A N 1
ATOM 651 C CA . SER A 1 89 ? 11.154 0.828 -21.954 1.00 95.31 89 SER A CA 1
ATOM 652 C C . SER A 1 89 ? 11.646 1.185 -20.548 1.00 95.31 89 SER A C 1
ATOM 654 O O . SER A 1 89 ? 11.019 0.814 -19.554 1.00 95.31 89 SER A O 1
ATOM 656 N N . ALA A 1 90 ? 12.750 1.931 -20.450 1.00 96.19 90 ALA A N 1
ATOM 657 C CA . ALA A 1 90 ? 13.279 2.426 -19.185 1.00 96.19 90 ALA A CA 1
ATOM 658 C C . ALA A 1 90 ? 12.306 3.409 -18.517 1.00 96.19 90 ALA A C 1
ATOM 660 O O . ALA A 1 90 ? 12.054 3.297 -17.313 1.00 96.19 90 ALA A O 1
ATOM 661 N N . ASP A 1 91 ? 11.704 4.315 -19.288 1.00 96.88 91 ASP A N 1
ATOM 662 C CA . ASP A 1 91 ? 10.691 5.245 -18.792 1.00 96.88 91 ASP A CA 1
ATOM 663 C C . ASP A 1 91 ? 9.404 4.538 -18.354 1.00 96.88 91 ASP A C 1
ATOM 665 O O . ASP A 1 91 ? 8.885 4.818 -17.270 1.00 96.88 91 ASP A O 1
ATOM 669 N N . GLU A 1 92 ? 8.907 3.577 -19.134 1.00 96.12 92 GLU A N 1
ATOM 670 C CA . GLU A 1 92 ? 7.746 2.762 -18.758 1.00 96.12 92 GLU A CA 1
ATOM 671 C C . GLU A 1 92 ? 8.010 1.974 -17.468 1.00 96.12 92 GLU A C 1
ATOM 673 O O . GLU A 1 92 ? 7.168 1.959 -16.561 1.00 96.12 92 GLU A O 1
ATOM 678 N N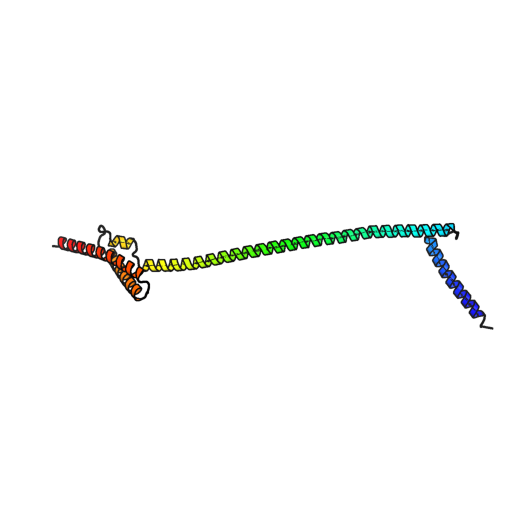 . LEU A 1 93 ? 9.201 1.383 -17.330 1.00 96.88 93 LEU A N 1
ATOM 679 C CA . LEU A 1 93 ? 9.606 0.682 -16.115 1.00 96.88 93 LEU A CA 1
ATOM 680 C C . LEU A 1 93 ? 9.691 1.636 -14.918 1.00 96.88 93 LEU A C 1
ATOM 682 O O . LEU A 1 93 ? 9.217 1.298 -13.831 1.00 96.88 93 LEU A O 1
ATOM 686 N N . ARG A 1 94 ? 10.252 2.836 -15.101 1.00 96.50 94 ARG A N 1
ATOM 687 C CA . ARG A 1 94 ? 10.322 3.869 -14.059 1.00 96.50 94 ARG A CA 1
ATOM 688 C C . ARG A 1 94 ? 8.927 4.298 -13.613 1.00 96.50 94 ARG A C 1
ATOM 690 O O . ARG A 1 94 ? 8.655 4.336 -12.414 1.00 96.50 94 ARG A O 1
ATOM 697 N N . HIS A 1 95 ? 8.020 4.551 -14.553 1.00 96.25 95 HIS A N 1
ATOM 698 C CA . HIS A 1 95 ? 6.632 4.886 -14.245 1.00 96.25 95 HIS A CA 1
ATOM 699 C C . HIS A 1 95 ? 5.896 3.749 -13.535 1.00 96.25 95 HIS A C 1
ATOM 701 O O . HIS A 1 95 ? 5.165 4.003 -12.578 1.00 96.25 95 HIS A O 1
ATOM 707 N N . SER A 1 96 ? 6.097 2.504 -13.967 1.00 95.44 96 SER A N 1
ATOM 708 C CA . SER A 1 96 ? 5.515 1.327 -13.319 1.00 95.44 96 SER A CA 1
ATOM 709 C C . SER A 1 96 ? 6.012 1.169 -11.879 1.00 95.44 96 SER A C 1
ATOM 711 O O . SER A 1 96 ? 5.209 0.957 -10.967 1.00 95.44 96 SER A O 1
ATOM 713 N N . ARG A 1 97 ? 7.316 1.370 -11.642 1.00 96.00 97 ARG A N 1
ATOM 714 C CA . ARG A 1 97 ? 7.908 1.358 -10.296 1.00 96.00 97 ARG A CA 1
ATOM 715 C C . ARG A 1 97 ? 7.294 2.424 -9.395 1.00 96.00 97 ARG A C 1
ATOM 717 O O . ARG A 1 97 ? 6.806 2.072 -8.330 1.00 96.00 97 ARG A O 1
ATOM 724 N N . LEU A 1 98 ? 7.227 3.677 -9.851 1.00 95.81 98 LEU A N 1
ATOM 725 C CA . LEU A 1 98 ? 6.630 4.775 -9.078 1.00 95.81 98 LEU A CA 1
ATOM 726 C C . LEU A 1 98 ? 5.157 4.509 -8.735 1.00 95.81 98 LEU A C 1
ATOM 728 O O . LEU A 1 98 ? 4.728 4.723 -7.604 1.00 95.81 98 LEU A O 1
ATOM 732 N N . LYS A 1 99 ? 4.372 3.999 -9.694 1.00 95.12 99 LYS A N 1
ATOM 733 C CA . LYS A 1 99 ? 2.970 3.619 -9.451 1.00 95.12 99 LYS A CA 1
ATOM 734 C C . LYS A 1 99 ? 2.853 2.482 -8.436 1.00 95.12 99 LYS A C 1
ATOM 736 O O . LYS A 1 99 ? 1.978 2.523 -7.573 1.00 95.12 99 LYS A O 1
ATOM 741 N N . THR A 1 100 ? 3.720 1.477 -8.536 1.00 96.25 100 THR A N 1
ATOM 742 C CA . THR A 1 100 ? 3.737 0.331 -7.619 1.00 96.25 100 THR A CA 1
ATOM 743 C C . THR A 1 100 ? 4.115 0.768 -6.209 1.00 96.25 100 THR A C 1
ATOM 745 O O . THR A 1 100 ? 3.455 0.367 -5.256 1.00 96.25 100 THR A O 1
ATOM 748 N N . GLU A 1 101 ? 5.121 1.631 -6.075 1.00 96.69 101 GLU A N 1
ATOM 749 C CA . GLU A 1 101 ? 5.560 2.194 -4.798 1.00 96.69 101 GLU A CA 1
ATOM 750 C C . GLU A 1 101 ? 4.447 3.008 -4.130 1.00 96.69 101 GLU A C 1
ATOM 752 O O . GLU A 1 101 ? 4.090 2.722 -2.990 1.00 96.69 101 GLU A O 1
ATOM 757 N N . ALA A 1 102 ? 3.803 3.921 -4.864 1.00 95.94 102 ALA A N 1
ATOM 758 C CA . ALA A 1 102 ? 2.669 4.688 -4.346 1.00 95.94 102 ALA A CA 1
ATOM 759 C C . ALA A 1 102 ? 1.496 3.784 -3.921 1.00 95.94 102 ALA A C 1
ATOM 761 O O . ALA A 1 102 ? 0.864 4.006 -2.887 1.00 95.94 102 ALA A O 1
ATOM 762 N N . THR A 1 103 ? 1.212 2.732 -4.696 1.00 96.38 103 THR A N 1
ATOM 763 C CA . THR A 1 103 ? 0.163 1.756 -4.357 1.00 96.38 103 THR A CA 1
ATOM 764 C C . THR A 1 103 ? 0.530 0.959 -3.104 1.00 96.38 103 THR A C 1
ATOM 766 O O . THR A 1 103 ? -0.325 0.713 -2.253 1.00 96.38 103 THR A O 1
ATOM 769 N N . LEU A 1 104 ? 1.801 0.575 -2.957 1.00 97.62 104 LEU A N 1
ATOM 770 C CA . LEU A 1 104 ? 2.303 -0.137 -1.786 1.00 97.62 104 LEU A CA 1
ATOM 771 C C . LEU A 1 104 ? 2.234 0.740 -0.530 1.00 97.62 104 LEU A C 1
ATOM 773 O O . LEU A 1 104 ? 1.806 0.267 0.521 1.00 97.62 104 LEU A O 1
ATOM 777 N N . GLU A 1 105 ? 2.595 2.017 -0.638 1.00 97.25 105 GLU A N 1
ATOM 778 C CA . GLU A 1 105 ? 2.495 2.981 0.458 1.00 97.25 105 GLU A CA 1
ATOM 779 C C . GLU A 1 105 ? 1.039 3.155 0.916 1.00 97.25 105 GLU A C 1
ATOM 781 O O . GLU A 1 105 ? 0.738 3.058 2.109 1.00 97.25 105 GLU A O 1
ATOM 786 N N . GLN A 1 106 ? 0.105 3.308 -0.029 1.00 96.56 106 GLN A N 1
ATOM 787 C CA . GLN A 1 106 ? -1.328 3.358 0.275 1.00 96.56 106 GLN A CA 1
ATOM 788 C C . GLN A 1 106 ? -1.823 2.068 0.942 1.00 96.56 106 GLN A C 1
ATOM 790 O O . GLN A 1 106 ? -2.561 2.126 1.930 1.00 96.56 106 GLN A O 1
ATOM 795 N N . ALA A 1 107 ? -1.399 0.903 0.447 1.00 96.81 107 ALA A N 1
ATOM 796 C CA . ALA A 1 107 ? -1.762 -0.386 1.026 1.00 96.81 107 ALA A CA 1
ATOM 797 C C . ALA A 1 107 ? -1.229 -0.547 2.460 1.00 96.81 107 ALA A C 1
ATOM 799 O O . ALA A 1 107 ? -1.959 -1.017 3.337 1.00 96.81 107 ALA A O 1
ATOM 800 N N . ASN A 1 108 ? 0.007 -0.115 2.724 1.00 97.00 108 ASN A N 1
ATOM 801 C CA . ASN A 1 108 ? 0.602 -0.134 4.061 1.00 97.00 108 ASN A CA 1
ATOM 802 C C . ASN A 1 108 ? -0.154 0.787 5.021 1.00 97.00 108 ASN A C 1
ATOM 804 O O . ASN A 1 108 ? -0.551 0.347 6.101 1.00 97.00 108 ASN A O 1
ATOM 808 N N . ARG A 1 109 ? -0.469 2.014 4.594 1.00 97.31 109 ARG A N 1
ATOM 809 C CA . ARG A 1 109 ? -1.272 2.952 5.388 1.00 97.31 109 ARG A CA 1
ATOM 810 C C . ARG A 1 109 ? -2.640 2.370 5.751 1.00 97.31 109 ARG A C 1
ATOM 812 O O . ARG A 1 109 ? -3.062 2.446 6.904 1.00 97.31 109 ARG A O 1
ATOM 819 N N . LEU A 1 110 ? -3.330 1.752 4.791 1.00 97.25 110 LEU A N 1
ATOM 820 C CA . LEU A 1 110 ? -4.614 1.088 5.045 1.00 97.25 110 LEU A CA 1
ATOM 821 C C . LEU A 1 110 ? -4.467 -0.104 6.001 1.00 97.25 110 LEU A C 1
ATOM 823 O O . LEU A 1 110 ? -5.336 -0.336 6.844 1.00 97.25 110 LEU A O 1
ATOM 827 N N . ARG A 1 111 ? -3.366 -0.856 5.907 1.00 96.88 111 ARG A N 1
ATOM 828 C CA . ARG A 1 111 ? -3.077 -1.983 6.801 1.00 96.88 111 ARG A CA 1
ATOM 829 C C . ARG A 1 111 ? -2.858 -1.523 8.242 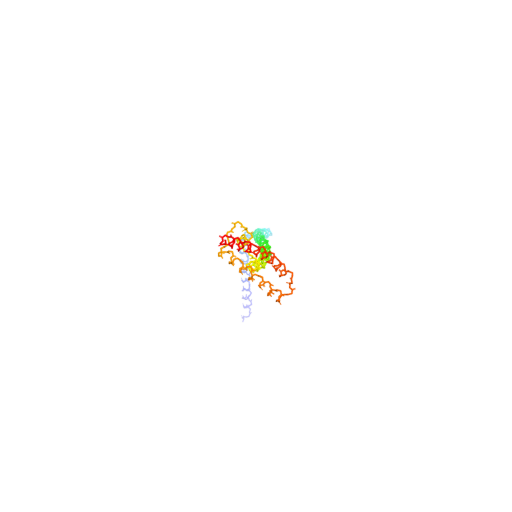1.00 96.88 111 ARG A C 1
ATOM 831 O O . ARG A 1 111 ? -3.402 -2.142 9.156 1.00 96.88 111 ARG A O 1
ATOM 838 N N . GLU A 1 112 ? -2.123 -0.435 8.444 1.00 97.12 112 GLU A N 1
ATOM 839 C CA . GLU A 1 112 ? -1.923 0.177 9.762 1.00 97.12 112 GLU A CA 1
ATOM 840 C C . GLU A 1 112 ? -3.240 0.688 10.349 1.00 97.12 112 GLU A C 1
ATOM 842 O O . GLU A 1 112 ? -3.593 0.339 11.477 1.00 97.12 112 GLU A O 1
ATOM 847 N N . GLN A 1 113 ? -4.025 1.426 9.557 1.00 96.62 113 GLN A N 1
ATOM 848 C CA . GLN A 1 113 ? -5.349 1.900 9.971 1.00 96.62 113 GLN A CA 1
ATOM 849 C C . GLN A 1 113 ? -6.268 0.741 10.366 1.00 96.62 113 GLN A C 1
ATOM 851 O O . GLN A 1 113 ? -6.924 0.795 11.410 1.00 96.62 113 GLN A O 1
ATOM 856 N N . ARG A 1 114 ? -6.278 -0.341 9.580 1.00 96.94 114 ARG A N 1
ATOM 857 C CA . ARG A 1 114 ? -7.028 -1.558 9.903 1.00 96.94 114 ARG A CA 1
ATOM 858 C C . ARG A 1 114 ? -6.559 -2.174 11.218 1.00 96.94 114 ARG A C 1
ATOM 860 O O . ARG A 1 114 ? -7.403 -2.553 12.022 1.00 96.94 114 ARG A O 1
ATOM 867 N N . ALA A 1 115 ? -5.252 -2.265 11.457 1.00 96.25 115 ALA A N 1
ATOM 868 C CA . ALA A 1 115 ? -4.719 -2.811 12.702 1.00 96.25 115 ALA A CA 1
ATOM 869 C C . ALA A 1 115 ? -5.149 -1.971 13.918 1.00 96.25 115 ALA A C 1
ATOM 871 O O . ALA A 1 115 ? -5.598 -2.525 14.923 1.00 96.25 115 ALA A O 1
ATOM 872 N N . THR A 1 116 ? -5.098 -0.638 13.812 1.00 96.25 116 THR A N 1
ATOM 873 C CA . THR A 1 116 ? -5.589 0.261 14.868 1.00 96.25 116 THR A CA 1
ATOM 874 C C . THR A 1 116 ? -7.088 0.088 15.111 1.00 96.25 116 THR A C 1
ATOM 876 O O . THR A 1 116 ? -7.514 -0.003 16.262 1.00 96.25 116 THR A O 1
ATOM 879 N N . LEU A 1 117 ? -7.898 0.014 14.051 1.00 96.75 117 LEU A N 1
ATOM 880 C CA . LEU A 1 117 ? -9.343 -0.196 14.171 1.00 96.75 117 LEU A CA 1
ATOM 881 C C . LEU A 1 117 ? -9.673 -1.553 14.792 1.00 96.75 117 LEU A C 1
ATOM 883 O O . LEU A 1 117 ? -10.511 -1.616 15.682 1.00 96.75 117 LEU A O 1
ATOM 887 N N . GLN A 1 118 ? -8.977 -2.619 14.399 1.00 96.38 118 GLN A N 1
ATOM 888 C CA . GLN A 1 118 ? -9.149 -3.945 14.994 1.00 96.38 118 GLN A CA 1
ATOM 889 C C . GLN A 1 118 ? -8.765 -3.967 16.474 1.00 96.38 118 GLN A C 1
ATOM 891 O O . GLN A 1 118 ? -9.426 -4.631 17.270 1.00 96.38 118 GLN A O 1
ATOM 896 N N . HIS A 1 119 ? -7.716 -3.241 16.866 1.00 95.56 119 HIS A N 1
ATOM 897 C CA . HIS A 1 119 ? -7.356 -3.109 18.274 1.00 95.56 119 HIS A CA 1
ATOM 898 C C . HIS A 1 119 ? -8.444 -2.369 19.065 1.00 95.56 119 HIS A C 1
ATOM 900 O O . HIS A 1 119 ? -8.874 -2.854 20.109 1.00 95.56 119 HIS A O 1
ATOM 906 N N . LYS A 1 120 ? -8.946 -1.245 18.534 1.00 94.81 120 LYS A N 1
ATOM 907 C CA . LYS A 1 120 ? -10.062 -0.500 19.136 1.00 94.81 120 LYS A CA 1
ATOM 908 C C . LYS A 1 120 ? -11.334 -1.342 19.225 1.00 94.81 120 LYS A C 1
ATOM 910 O O . LYS A 1 120 ? -11.982 -1.320 20.260 1.00 94.81 120 LYS A O 1
ATOM 915 N N . GLN A 1 121 ? -11.659 -2.110 18.187 1.00 95.56 121 GLN A N 1
ATOM 916 C CA . GLN A 1 121 ? -12.803 -3.021 18.183 1.00 95.56 121 GLN A CA 1
ATOM 917 C C . GLN A 1 121 ? -12.675 -4.067 19.292 1.00 95.56 121 GLN A C 1
ATOM 919 O O . GLN A 1 121 ? -13.575 -4.187 20.108 1.00 95.56 121 GLN A O 1
ATOM 924 N N . LYS A 1 122 ? -11.530 -4.753 19.396 1.00 94.75 122 LYS A N 1
ATOM 925 C CA . LYS A 1 122 ? -11.293 -5.732 20.471 1.00 94.75 122 LYS A CA 1
ATOM 926 C C . LYS A 1 122 ? -11.397 -5.109 21.862 1.00 94.75 122 LYS A C 1
ATOM 928 O O . LYS A 1 122 ? -11.907 -5.744 22.785 1.00 94.75 122 LYS A O 1
ATOM 933 N N . LEU A 1 123 ? -10.898 -3.883 22.021 1.00 91.81 123 LEU A N 1
ATOM 934 C CA . LEU A 1 123 ? -11.008 -3.144 23.274 1.00 91.81 123 LEU A CA 1
ATOM 935 C C . LEU A 1 123 ? -12.473 -2.829 23.603 1.00 91.81 123 LEU A C 1
ATOM 937 O O . LEU A 1 123 ? -12.884 -3.048 24.738 1.00 91.81 123 LEU A O 1
ATOM 941 N N . LEU A 1 124 ? -13.255 -2.371 22.621 1.00 91.69 124 LEU A N 1
ATOM 942 C CA . LEU A 1 124 ? -14.687 -2.105 22.777 1.00 91.69 124 LEU A CA 1
ATOM 943 C C . LEU A 1 124 ? -15.478 -3.381 23.076 1.00 91.69 124 LEU A C 1
ATOM 945 O O . LEU A 1 124 ? -16.284 -3.368 23.995 1.00 91.69 124 LEU A O 1
ATOM 949 N N . ASP A 1 125 ? -15.209 -4.488 22.385 1.00 91.06 125 ASP A N 1
ATOM 950 C CA . ASP A 1 125 ? -15.863 -5.775 22.652 1.00 91.06 125 ASP A CA 1
ATOM 951 C C . ASP A 1 125 ? -15.582 -6.237 24.090 1.00 91.06 125 ASP A C 1
ATOM 953 O O . ASP A 1 125 ? -16.488 -6.625 24.825 1.00 91.06 125 ASP A O 1
ATOM 957 N N . THR A 1 126 ? -14.326 -6.117 24.534 1.00 89.25 126 THR A N 1
ATOM 958 C CA . THR A 1 126 ? -13.939 -6.435 25.918 1.00 89.25 126 THR A CA 1
ATOM 959 C C . THR A 1 126 ? -14.612 -5.496 26.920 1.00 89.25 126 THR A C 1
ATOM 961 O O . THR A 1 126 ? -14.998 -5.927 28.005 1.00 89.25 126 THR A O 1
ATOM 964 N N . PHE A 1 127 ? -14.751 -4.215 26.573 1.00 87.81 127 PHE A N 1
ATOM 965 C CA . PHE A 1 127 ? -15.434 -3.230 27.402 1.00 87.81 127 PHE A CA 1
ATOM 966 C C . PHE A 1 127 ? -16.925 -3.561 27.534 1.00 87.81 127 PHE A C 1
ATOM 968 O O . PHE A 1 127 ? -17.427 -3.633 28.650 1.00 87.81 127 PHE A O 1
ATOM 975 N N . LEU A 1 128 ? -17.615 -3.852 26.428 1.00 87.38 128 LEU A N 1
ATOM 976 C CA . LEU A 1 128 ? -19.035 -4.203 26.429 1.00 87.38 128 LEU A CA 1
ATOM 977 C C . LEU A 1 128 ? -19.311 -5.465 27.248 1.00 87.38 128 LEU A C 1
ATOM 979 O O . LEU A 1 128 ? -20.224 -5.458 28.062 1.00 87.38 128 LEU A O 1
ATOM 983 N N . ILE A 1 129 ? -18.485 -6.507 27.114 1.00 86.19 129 ILE A N 1
ATOM 984 C CA . ILE A 1 129 ? -18.624 -7.738 27.913 1.00 86.19 129 ILE A CA 1
ATOM 985 C C . ILE A 1 129 ? -18.485 -7.459 29.419 1.00 86.19 129 ILE A C 1
ATOM 987 O O . ILE A 1 129 ? -19.120 -8.124 30.232 1.00 86.19 129 ILE A O 1
ATOM 991 N N . LYS A 1 130 ? -17.631 -6.504 29.807 1.00 84.88 130 LYS A N 1
ATOM 992 C CA . LYS A 1 130 ? -17.345 -6.210 31.219 1.00 84.88 130 LYS A CA 1
ATOM 993 C C . LYS A 1 130 ? -18.279 -5.189 31.856 1.00 84.88 130 LYS A C 1
ATOM 995 O O . LYS A 1 130 ? -18.403 -5.201 33.079 1.00 84.88 130 LYS A O 1
ATOM 1000 N N . PHE A 1 131 ? -18.855 -4.292 31.059 1.00 85.44 131 PHE A N 1
ATOM 1001 C CA . PHE A 1 131 ? -19.557 -3.107 31.554 1.00 85.44 131 PHE A CA 1
ATOM 1002 C C . PHE A 1 131 ? -20.996 -2.965 31.056 1.00 85.44 131 PHE A C 1
ATOM 1004 O O . PHE A 1 131 ? -21.668 -2.023 31.458 1.00 85.44 131 PHE A O 1
ATOM 1011 N N . LYS A 1 132 ? -21.488 -3.885 30.220 1.00 86.81 132 LYS A N 1
ATOM 1012 C CA . LYS A 1 132 ? -22.870 -3.886 29.734 1.00 86.81 132 LYS A CA 1
ATOM 1013 C C . LYS A 1 132 ? -23.508 -5.256 29.965 1.00 86.81 132 LYS A C 1
ATOM 1015 O O . LYS A 1 132 ? -22.881 -6.283 29.714 1.00 86.81 132 LYS A O 1
ATOM 1020 N N . LEU A 1 133 ? -24.765 -5.277 30.406 1.00 85.31 133 LEU A N 1
ATOM 1021 C CA . LEU A 1 133 ? -25.556 -6.508 30.393 1.00 85.31 133 LEU A CA 1
ATOM 1022 C C . LEU A 1 133 ? -25.928 -6.892 28.959 1.00 85.31 133 LEU A C 1
ATOM 1024 O O . LEU A 1 133 ? -26.143 -6.034 28.101 1.00 85.31 133 LEU A O 1
ATOM 1028 N N . SER A 1 134 ? -26.041 -8.197 28.714 1.00 85.62 134 SER A N 1
ATOM 1029 C CA . SER A 1 134 ? -26.677 -8.694 27.495 1.00 85.62 134 SER A CA 1
ATOM 1030 C C . SER A 1 134 ? -28.147 -8.275 27.468 1.00 85.62 134 SER A C 1
ATOM 1032 O O . SER A 1 134 ? -28.801 -8.248 28.512 1.00 85.62 134 SER A O 1
ATOM 1034 N N . ASP A 1 135 ? -28.688 -8.017 26.277 1.00 84.56 135 ASP A N 1
ATOM 1035 C CA . ASP A 1 135 ? -30.089 -7.620 26.101 1.00 84.56 135 ASP A CA 1
ATOM 1036 C C . ASP A 1 135 ? -31.059 -8.646 26.727 1.00 84.56 135 ASP A C 1
ATOM 1038 O O . ASP A 1 135 ? -32.055 -8.264 27.333 1.00 84.56 135 ASP A O 1
ATOM 1042 N N . GLN A 1 136 ? -30.712 -9.941 26.708 1.00 84.62 136 GLN A N 1
ATOM 1043 C CA . GLN A 1 136 ? -31.486 -10.997 27.380 1.00 84.62 136 GLN A CA 1
ATOM 1044 C C . GLN A 1 136 ? -31.496 -10.847 28.907 1.00 84.62 136 GLN A C 1
ATOM 1046 O O . GLN A 1 136 ? -32.516 -11.064 29.561 1.00 84.62 136 GLN A O 1
ATOM 1051 N N . GLN A 1 137 ? -30.355 -10.485 29.498 1.00 85.00 137 GLN A N 1
ATOM 1052 C CA . GLN A 1 137 ? -30.257 -10.287 30.944 1.00 85.00 137 GLN A CA 1
ATOM 1053 C C . GLN A 1 137 ? -30.998 -9.017 31.366 1.00 85.00 137 GLN A C 1
ATOM 1055 O O . GLN A 1 137 ? -31.660 -9.023 32.400 1.00 85.00 137 GLN A O 1
ATOM 1060 N N . MET A 1 138 ? -30.933 -7.962 30.546 1.00 86.94 138 MET A N 1
ATOM 1061 C CA . MET A 1 138 ? -31.710 -6.740 30.749 1.00 86.94 138 MET A CA 1
ATOM 1062 C C . MET A 1 138 ? -33.211 -7.038 30.742 1.00 86.94 138 MET A C 1
ATOM 1064 O O . MET A 1 138 ? -33.916 -6.685 31.682 1.00 86.94 138 MET A O 1
ATOM 1068 N N . GLU A 1 139 ? -33.692 -7.762 29.729 1.00 86.81 139 GLU A N 1
ATOM 1069 C CA . GLU A 1 139 ? -35.097 -8.161 29.632 1.00 86.81 139 GLU A CA 1
ATOM 1070 C C . GLU A 1 139 ? -35.527 -9.000 30.841 1.00 86.81 139 GLU A C 1
ATOM 1072 O O . GLU A 1 139 ? -36.575 -8.745 31.430 1.00 86.81 139 GLU A O 1
ATOM 1077 N N . THR A 1 140 ? -34.677 -9.929 31.287 1.00 87.06 140 THR A N 1
ATOM 1078 C CA . THR A 1 140 ? -34.957 -10.757 32.468 1.00 87.06 140 THR A CA 1
ATOM 1079 C C . THR A 1 140 ? -35.123 -9.918 33.737 1.00 87.06 140 THR A C 1
ATOM 1081 O O . THR A 1 140 ? -35.929 -10.284 34.591 1.00 87.06 140 THR A O 1
ATOM 1084 N N . ILE A 1 141 ? -34.400 -8.800 33.877 1.00 86.00 141 ILE A N 1
ATOM 1085 C CA . ILE A 1 141 ? -34.467 -7.918 35.053 1.00 86.00 141 ILE A CA 1
ATOM 1086 C C . ILE A 1 141 ? -35.656 -6.952 34.968 1.00 86.00 141 ILE A C 1
ATOM 1088 O O . ILE A 1 141 ? -36.408 -6.826 35.938 1.00 86.00 141 ILE A O 1
ATOM 1092 N N . THR A 1 142 ? -35.851 -6.295 33.826 1.00 84.56 142 THR A N 1
ATOM 1093 C CA . THR A 1 142 ? -36.820 -5.197 33.683 1.00 84.56 142 THR A CA 1
ATOM 1094 C C . THR A 1 142 ? -38.243 -5.679 33.400 1.00 84.56 142 THR A C 1
ATOM 1096 O O . THR A 1 142 ? -39.201 -4.999 33.758 1.00 84.56 142 THR A O 1
ATOM 1099 N N . ASN A 1 143 ? -38.419 -6.841 32.768 1.00 84.94 143 ASN A N 1
ATOM 1100 C CA . ASN A 1 143 ? -39.741 -7.307 32.366 1.00 84.94 143 ASN A CA 1
ATOM 1101 C C . ASN A 1 143 ? -40.499 -7.950 33.541 1.00 84.94 143 ASN A C 1
ATOM 1103 O O . ASN A 1 143 ? -40.190 -9.062 33.972 1.00 84.94 143 ASN A O 1
ATOM 1107 N N . THR A 1 144 ? -41.521 -7.254 34.034 1.00 78.12 144 THR A N 1
ATOM 1108 C CA . THR A 1 144 ? -42.369 -7.681 35.157 1.00 78.12 144 THR A CA 1
ATOM 1109 C C . THR A 1 144 ? -43.192 -8.940 34.862 1.00 78.12 144 THR A C 1
ATOM 1111 O O . THR A 1 144 ? -43.551 -9.647 35.804 1.00 78.12 144 THR A O 1
ATOM 1114 N N . ASP A 1 145 ? -43.446 -9.260 33.589 1.00 76.81 145 ASP A N 1
ATOM 1115 C CA . ASP A 1 145 ? -44.256 -10.418 33.184 1.00 76.81 145 ASP A CA 1
ATOM 1116 C C . ASP A 1 145 ? -43.488 -11.747 33.283 1.00 76.81 145 ASP A C 1
ATOM 1118 O O . ASP A 1 145 ? -44.089 -12.824 33.320 1.00 76.81 145 ASP A O 1
ATOM 1122 N N . LEU A 1 146 ? -42.154 -11.693 33.351 1.00 81.19 146 LEU A N 1
ATOM 1123 C CA . LEU A 1 146 ? -41.315 -12.874 33.537 1.00 81.19 146 LEU A CA 1
ATOM 1124 C C . LEU A 1 146 ? -41.329 -13.333 35.013 1.00 81.19 146 LEU A C 1
ATOM 1126 O O . LEU A 1 146 ? -41.397 -12.508 35.931 1.00 81.19 146 LEU A O 1
ATOM 1130 N N . PRO A 1 147 ? -41.247 -14.644 35.296 1.00 81.25 147 PRO A N 1
ATOM 1131 C CA . PRO A 1 147 ? -41.136 -15.134 36.665 1.00 81.25 147 PRO A CA 1
ATOM 1132 C C . PRO A 1 147 ? -39.768 -14.783 37.270 1.00 81.25 147 PRO A C 1
ATOM 1134 O O . PRO A 1 147 ? -38.758 -14.736 36.573 1.00 81.25 147 PRO A O 1
ATOM 1137 N N . ILE A 1 148 ? -39.726 -14.578 38.591 1.00 85.75 148 ILE A N 1
ATOM 1138 C CA . ILE A 1 148 ? -38.458 -14.502 39.329 1.00 85.75 148 ILE A CA 1
ATOM 1139 C C . ILE A 1 148 ? -37.930 -15.928 39.509 1.00 85.75 148 ILE A C 1
ATOM 1141 O O . ILE A 1 148 ? -38.450 -16.694 40.323 1.00 85.75 148 ILE A O 1
ATOM 1145 N N . ASP A 1 149 ? -36.922 -16.282 38.720 1.00 86.44 149 ASP A N 1
ATOM 1146 C CA . ASP A 1 149 ? -36.298 -17.603 38.665 1.00 86.44 149 ASP A CA 1
ATOM 1147 C C . ASP A 1 149 ? -34.767 -17.520 38.844 1.00 86.44 149 ASP A C 1
ATOM 1149 O O . ASP A 1 149 ? -34.211 -16.480 39.208 1.00 86.44 149 ASP A O 1
ATOM 1153 N N . SER A 1 150 ? -34.050 -18.621 38.598 1.00 88.25 150 SER A N 1
ATOM 1154 C CA . SER A 1 150 ? -32.584 -18.631 38.675 1.00 88.25 150 SER A CA 1
ATOM 1155 C C . SER A 1 150 ? -31.913 -17.689 37.668 1.00 88.25 150 SER A C 1
ATOM 1157 O O . SER A 1 150 ? -30.806 -17.219 37.934 1.00 88.25 150 SER A O 1
ATOM 1159 N N . HIS A 1 151 ? -32.554 -17.394 36.532 1.00 87.25 151 HIS A N 1
ATOM 1160 C CA . HIS A 1 151 ? -32.020 -16.479 35.526 1.00 87.25 151 HIS A CA 1
ATOM 1161 C C . HIS A 1 151 ? -32.079 -15.027 36.003 1.00 87.25 151 HIS A C 1
ATOM 1163 O O . HIS A 1 151 ? -31.115 -14.291 35.786 1.00 87.25 151 HIS A O 1
ATOM 1169 N N . PHE A 1 152 ? -33.130 -14.640 36.732 1.00 89.56 152 PHE A N 1
ATOM 1170 C CA . PHE A 1 152 ? -33.206 -13.325 37.376 1.00 89.56 152 PHE A CA 1
ATOM 1171 C C . PHE A 1 152 ? -32.039 -13.096 38.346 1.00 89.56 152 PHE A C 1
ATOM 1173 O O . PHE A 1 152 ? -31.324 -12.101 38.232 1.00 89.56 152 PHE A O 1
ATOM 1180 N N . PHE A 1 153 ? -31.782 -14.038 39.260 1.00 90.00 153 PHE A N 1
ATOM 1181 C CA . PHE A 1 153 ? -30.679 -13.901 40.221 1.00 90.00 153 PHE A CA 1
ATOM 1182 C C . PHE A 1 153 ? -29.301 -13.940 39.549 1.00 90.00 153 PHE A C 1
ATOM 1184 O O . PHE A 1 153 ? -28.397 -13.218 39.967 1.00 90.00 153 PHE A O 1
ATOM 1191 N N . ALA A 1 154 ? -29.134 -14.727 38.481 1.00 90.44 154 ALA A N 1
ATOM 1192 C CA . ALA A 1 154 ? -27.899 -14.733 37.700 1.00 90.44 154 ALA A CA 1
ATOM 1193 C C . ALA A 1 154 ? -27.659 -13.386 36.991 1.00 90.44 154 ALA A C 1
ATOM 1195 O O . ALA A 1 154 ? -26.529 -12.887 36.968 1.00 90.44 154 ALA A O 1
ATOM 1196 N N . ALA A 1 155 ? -28.711 -12.772 36.444 1.00 90.38 155 ALA A N 1
ATOM 1197 C CA . ALA A 1 155 ? -28.640 -11.446 35.840 1.00 90.38 155 ALA A CA 1
ATOM 1198 C C . ALA A 1 155 ? -28.339 -10.364 36.895 1.00 90.38 155 ALA A C 1
ATOM 1200 O O . ALA A 1 155 ? -27.472 -9.523 36.666 1.00 90.38 155 ALA A O 1
ATOM 1201 N N . LEU A 1 156 ? -28.960 -10.443 38.078 1.00 89.75 156 LEU A N 1
ATOM 1202 C CA . LEU A 1 156 ? -28.723 -9.524 39.196 1.00 89.75 156 LEU A CA 1
ATOM 1203 C C . LEU A 1 156 ? -27.279 -9.604 39.720 1.00 89.75 156 LEU A C 1
ATOM 1205 O O . LEU A 1 156 ? -26.618 -8.581 39.869 1.00 89.75 156 LEU A O 1
ATOM 1209 N N . HIS A 1 157 ? -26.747 -10.813 39.913 1.00 90.81 157 HIS A N 1
ATOM 1210 C CA . HIS A 1 157 ? -25.343 -11.010 40.286 1.00 90.81 157 HIS A CA 1
ATOM 1211 C C . HIS A 1 157 ? -24.388 -10.463 39.214 1.00 90.81 157 HIS A C 1
ATOM 1213 O O . HIS A 1 157 ? -23.349 -9.881 39.524 1.00 90.81 157 HIS A O 1
ATOM 1219 N N . SER A 1 158 ? -24.735 -10.627 37.933 1.00 89.62 158 SER A N 1
ATOM 1220 C CA . SER A 1 158 ? -23.945 -10.061 36.833 1.00 89.62 158 SER A CA 1
ATOM 1221 C C . SER A 1 158 ? -23.949 -8.527 36.868 1.00 89.62 158 SER A C 1
ATOM 1223 O O . SER A 1 158 ? -22.904 -7.909 36.674 1.00 89.62 158 SER A O 1
ATOM 1225 N N . LEU A 1 159 ? -25.096 -7.914 37.170 1.00 91.12 159 LEU A N 1
ATOM 1226 C CA . LEU A 1 159 ? -25.254 -6.467 37.324 1.00 91.12 159 LEU A CA 1
ATOM 1227 C C . LEU A 1 159 ? -24.426 -5.918 38.498 1.00 91.12 159 LEU A C 1
ATOM 1229 O O . LEU A 1 159 ? -23.756 -4.895 38.357 1.00 91.12 159 LEU A O 1
ATOM 1233 N N . GLU A 1 160 ? -24.395 -6.621 39.631 1.00 89.44 160 GLU A N 1
ATOM 1234 C CA . GLU A 1 160 ? -23.540 -6.255 40.767 1.00 89.44 160 GLU A CA 1
ATOM 1235 C C . GLU A 1 160 ? -22.049 -6.362 40.430 1.00 89.44 160 GLU A C 1
ATOM 1237 O O . GLU A 1 160 ? -21.285 -5.440 40.726 1.00 89.44 160 GLU A O 1
ATOM 1242 N N . ALA A 1 161 ? -21.641 -7.427 39.733 1.00 91.19 161 ALA A N 1
ATOM 1243 C CA . ALA A 1 161 ? -20.265 -7.587 39.270 1.00 91.19 161 ALA A CA 1
ATOM 1244 C C . ALA A 1 161 ? -19.840 -6.457 38.313 1.00 91.19 161 ALA A C 1
ATOM 1246 O O . ALA A 1 161 ? -18.720 -5.952 38.410 1.00 91.19 161 ALA A O 1
ATOM 1247 N N . ILE A 1 162 ? -20.731 -6.016 37.415 1.00 91.69 162 ILE A N 1
ATOM 1248 C CA . ILE A 1 162 ? -20.491 -4.854 36.544 1.00 91.69 162 ILE A CA 1
ATOM 1249 C C . ILE A 1 162 ? -20.292 -3.584 37.380 1.00 91.69 162 ILE A C 1
ATOM 1251 O O . ILE A 1 162 ? -19.349 -2.825 37.137 1.00 91.69 162 ILE A O 1
ATOM 1255 N N . ARG A 1 163 ? -21.134 -3.365 38.395 1.00 89.38 163 ARG A N 1
ATOM 1256 C CA . ARG A 1 163 ? -21.031 -2.205 39.288 1.00 89.38 163 ARG A CA 1
ATOM 1257 C C . ARG A 1 163 ? -19.697 -2.182 40.037 1.00 89.38 163 ARG A C 1
ATOM 1259 O O . ARG A 1 163 ? -19.058 -1.134 40.133 1.00 89.38 163 ARG A O 1
ATOM 1266 N N . ASP A 1 164 ? -19.234 -3.327 40.526 1.00 89.69 164 ASP A N 1
ATOM 1267 C CA . ASP A 1 164 ? -17.935 -3.427 41.195 1.00 89.69 164 ASP A CA 1
ATOM 1268 C C . ASP A 1 164 ? -16.765 -3.226 40.224 1.00 89.69 164 ASP A C 1
ATOM 1270 O O . ASP A 1 164 ? -15.820 -2.496 40.538 1.00 89.69 164 ASP A O 1
ATOM 1274 N N . ASN A 1 165 ? -16.860 -3.752 38.999 1.00 88.62 165 ASN A N 1
ATOM 1275 C CA . ASN A 1 165 ? -15.887 -3.462 37.944 1.00 88.62 165 ASN A CA 1
ATOM 1276 C C . ASN A 1 165 ? -15.811 -1.955 37.642 1.00 88.62 165 ASN A C 1
ATOM 1278 O O . ASN A 1 165 ? -14.716 -1.424 37.444 1.00 88.62 165 ASN A O 1
ATOM 1282 N N . ALA A 1 166 ? -16.945 -1.247 37.625 1.00 87.56 166 ALA A N 1
ATOM 1283 C CA . ALA A 1 166 ? -16.990 0.196 37.382 1.00 87.56 166 ALA A CA 1
ATOM 1284 C C . ALA A 1 166 ? -16.367 0.997 38.537 1.00 87.56 166 ALA A C 1
ATOM 1286 O O . ALA A 1 166 ? -15.649 1.969 38.296 1.00 87.56 166 ALA A O 1
ATOM 1287 N N . ARG A 1 167 ? -16.530 0.546 39.789 1.00 87.31 167 ARG A N 1
ATOM 1288 C CA . ARG A 1 167 ? -15.822 1.121 40.950 1.00 87.31 167 ARG A CA 1
ATOM 1289 C C . ARG A 1 167 ? -14.309 0.971 40.826 1.00 87.31 167 ARG A C 1
ATOM 1291 O O . ARG A 1 167 ? -13.580 1.934 41.058 1.00 87.31 167 ARG A O 1
ATOM 1298 N N . VAL A 1 168 ? -13.832 -0.208 40.422 1.00 86.94 168 VAL A N 1
ATOM 1299 C CA . VAL A 1 168 ? -12.399 -0.442 40.177 1.00 86.94 168 VAL A CA 1
ATOM 1300 C C . VAL A 1 168 ? -11.896 0.432 39.027 1.00 86.94 168 VAL A C 1
ATOM 1302 O O . VAL A 1 168 ? -10.820 1.023 39.133 1.00 86.94 168 VAL A O 1
ATOM 1305 N N . LEU A 1 169 ? -12.681 0.575 37.953 1.00 84.19 169 LEU A N 1
ATOM 1306 C CA . LEU A 1 169 ? -12.349 1.452 36.829 1.00 84.19 169 LEU A CA 1
ATOM 1307 C C . LEU A 1 169 ? -12.184 2.909 37.285 1.00 84.19 169 LEU A C 1
ATOM 1309 O O . LEU A 1 169 ? -11.203 3.545 36.911 1.00 84.19 169 LEU A O 1
ATOM 1313 N N . LEU A 1 170 ? -13.084 3.415 38.134 1.00 84.12 170 LEU A N 1
ATOM 1314 C CA . LEU A 1 170 ? -13.001 4.767 38.701 1.00 84.12 170 LEU A CA 1
ATOM 1315 C C . LEU A 1 170 ? -11.815 4.961 39.647 1.00 84.12 170 LEU A C 1
ATOM 1317 O O . LEU A 1 170 ? -11.234 6.043 39.675 1.00 84.12 170 LEU A O 1
ATOM 1321 N N . ALA A 1 171 ? -11.449 3.930 40.408 1.00 81.50 171 ALA A N 1
ATOM 1322 C CA . ALA A 1 171 ? -10.293 3.975 41.298 1.00 81.50 171 ALA A CA 1
ATOM 1323 C C . ALA A 1 171 ? -8.960 3.932 40.530 1.00 81.50 171 ALA A C 1
ATOM 1325 O O . ALA A 1 171 ? -7.971 4.519 40.966 1.00 81.50 171 ALA A O 1
ATOM 1326 N N . SER A 1 172 ? -8.924 3.236 39.390 1.00 76.06 172 SER A N 1
ATOM 1327 C CA . SER A 1 172 ? -7.702 3.000 38.616 1.00 76.06 172 SER A CA 1
ATOM 1328 C C . SER A 1 172 ? -7.471 4.001 37.474 1.00 76.06 172 SER A C 1
ATOM 1330 O O . SER A 1 172 ? -6.362 4.048 36.939 1.00 76.06 172 SER A O 1
ATOM 1332 N N . SER A 1 173 ? -8.484 4.765 37.054 1.00 64.06 173 SER A N 1
ATOM 1333 C CA . SER A 1 173 ? -8.456 5.597 35.841 1.00 64.06 173 SER A CA 1
ATOM 1334 C C . SER A 1 173 ? -8.708 7.079 36.132 1.00 64.06 173 SER A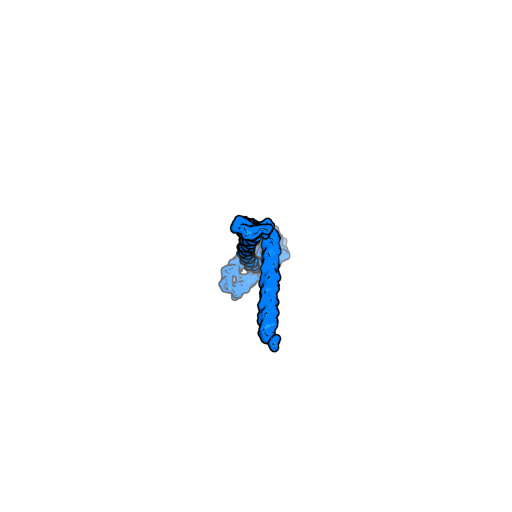 C 1
ATOM 1336 O O . SER A 1 173 ? -9.563 7.423 36.939 1.00 64.06 173 SER A O 1
ATOM 1338 N N . ARG A 1 174 ? -8.021 7.979 35.405 1.00 61.19 174 ARG A N 1
ATOM 1339 C CA . ARG A 1 174 ? -8.342 9.427 35.371 1.00 61.19 174 ARG A CA 1
ATOM 1340 C C . ARG A 1 174 ? -9.590 9.745 34.531 1.00 61.19 174 ARG A C 1
ATOM 1342 O O . ARG A 1 174 ? -10.082 10.871 34.575 1.00 61.19 174 ARG A O 1
ATOM 1349 N N . GLN A 1 175 ? -10.094 8.793 33.738 1.00 57.38 175 GLN A N 1
ATOM 1350 C CA . GLN A 1 175 ? -11.343 8.942 32.983 1.00 57.38 175 GLN A CA 1
ATOM 1351 C C . GLN A 1 175 ? -12.534 8.644 33.905 1.00 57.38 175 GLN A C 1
ATOM 1353 O O . GLN A 1 175 ? -13.021 7.518 33.979 1.00 57.38 175 GLN A O 1
ATOM 1358 N N . HIS A 1 176 ? -12.993 9.671 34.617 1.00 64.88 176 HIS A N 1
ATOM 1359 C CA . HIS A 1 176 ? -14.095 9.554 35.572 1.00 64.88 176 HIS A CA 1
ATOM 1360 C C . HIS A 1 176 ? -15.477 9.422 34.910 1.00 64.88 176 HIS A C 1
ATOM 1362 O O . HIS A 1 176 ? -16.380 8.869 35.520 1.00 64.88 176 HIS A O 1
ATOM 1368 N N . THR A 1 177 ? -15.659 9.880 33.668 1.00 77.12 177 THR A N 1
ATOM 1369 C CA . THR A 1 177 ? -16.997 10.003 33.061 1.00 77.12 177 THR A CA 1
ATOM 1370 C C . THR A 1 177 ? -17.648 8.653 32.760 1.00 77.12 177 THR A C 1
ATOM 1372 O O . THR A 1 177 ? -18.684 8.348 33.330 1.00 77.12 177 THR A O 1
ATOM 1375 N N . ALA A 1 178 ? -16.997 7.781 31.981 1.00 80.94 178 ALA A N 1
ATOM 1376 C CA . ALA A 1 178 ? -17.591 6.494 31.594 1.00 80.94 178 ALA A CA 1
ATOM 1377 C C . ALA A 1 178 ? -17.854 5.559 32.790 1.00 80.94 178 ALA A C 1
ATOM 1379 O O . ALA A 1 178 ? -18.828 4.815 32.795 1.00 80.94 178 ALA A O 1
ATOM 1380 N N . GLY A 1 179 ? -16.992 5.590 33.812 1.00 84.75 179 GLY A N 1
ATOM 1381 C CA . GLY A 1 179 ? -17.213 4.810 35.030 1.00 84.75 179 GLY A CA 1
ATOM 1382 C C . GLY A 1 179 ? -18.398 5.327 35.851 1.00 84.75 179 GLY A C 1
ATOM 1383 O O . GLY A 1 179 ? -19.142 4.524 36.404 1.00 84.75 179 GLY A O 1
ATOM 1384 N N . VAL A 1 180 ? -18.595 6.650 35.909 1.00 87.56 180 VAL A N 1
ATOM 1385 C CA . VAL A 1 180 ? -19.751 7.268 36.578 1.00 87.56 180 VAL A CA 1
ATOM 1386 C C . VAL A 1 180 ? -21.040 6.957 35.822 1.00 87.56 180 VAL A C 1
ATOM 1388 O O . VAL A 1 180 ? -22.016 6.579 36.460 1.00 87.56 180 VAL A O 1
ATOM 1391 N N . ASP A 1 181 ? -21.025 7.032 34.491 1.00 88.38 181 ASP A N 1
ATOM 1392 C CA . ASP A 1 181 ? -22.197 6.741 33.658 1.00 88.38 181 ASP A CA 1
ATOM 1393 C C . ASP A 1 181 ? -22.655 5.284 33.831 1.00 88.38 181 ASP A C 1
ATOM 1395 O O . ASP A 1 181 ? -23.825 5.033 34.109 1.00 88.38 181 ASP A O 1
ATOM 1399 N N . VAL A 1 182 ? -21.720 4.323 33.782 1.00 89.62 182 VAL A N 1
ATOM 1400 C CA . VAL 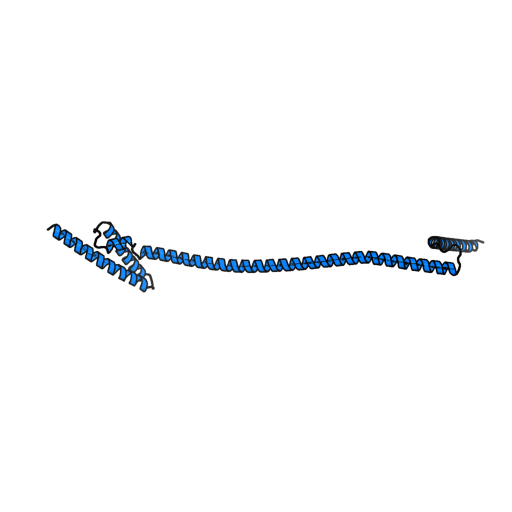A 1 182 ? -22.030 2.901 34.028 1.00 89.62 182 VAL A CA 1
ATOM 1401 C C . VAL A 1 182 ? -22.552 2.688 35.451 1.00 89.62 182 VAL A C 1
ATOM 1403 O O . VAL A 1 182 ? -23.490 1.920 35.661 1.00 89.62 182 VAL A O 1
ATOM 1406 N N . LEU A 1 183 ? -21.981 3.358 36.458 1.00 89.69 183 LEU A N 1
ATOM 1407 C CA . LEU A 1 183 ? -22.499 3.269 37.826 1.00 89.69 183 LEU A CA 1
ATOM 1408 C C . LEU A 1 183 ? -23.914 3.831 37.956 1.00 89.69 183 LEU A C 1
ATOM 1410 O O . LEU A 1 183 ? -24.712 3.271 38.707 1.00 89.69 183 LEU A O 1
ATOM 1414 N N . HIS A 1 184 ? -24.218 4.922 37.261 1.00 90.12 184 HIS A N 1
ATOM 1415 C CA . HIS A 1 184 ? -25.544 5.520 37.272 1.00 90.12 184 HIS A CA 1
ATOM 1416 C C . HIS A 1 184 ? -26.567 4.584 36.621 1.00 90.12 184 HIS A C 1
ATOM 1418 O O . HIS A 1 184 ? -27.516 4.188 37.294 1.00 90.12 184 HIS A O 1
ATOM 1424 N N . GLU A 1 185 ? -26.302 4.127 35.393 1.00 90.44 185 GLU A N 1
ATOM 1425 C CA . GLU A 1 185 ? -27.170 3.200 34.651 1.00 90.44 185 GLU A CA 1
ATOM 1426 C C . GLU A 1 185 ? -27.414 1.906 35.443 1.00 90.44 185 GLU A C 1
ATOM 1428 O O . GLU A 1 185 ? -28.549 1.472 35.635 1.00 90.44 185 GLU A O 1
ATOM 1433 N N . THR A 1 186 ? -26.355 1.301 35.990 1.00 90.75 186 THR A N 1
ATOM 1434 C CA . THR A 1 186 ? -26.504 0.072 36.786 1.00 90.75 186 THR A CA 1
ATOM 1435 C C . THR A 1 186 ? -27.262 0.283 38.093 1.00 90.75 186 THR A C 1
ATOM 1437 O O . THR A 1 186 ? -27.905 -0.651 38.572 1.00 90.75 186 THR A O 1
ATOM 1440 N N . SER A 1 187 ? -27.218 1.484 38.675 1.00 91.50 187 SER A N 1
ATOM 1441 C CA . SER A 1 187 ? -27.986 1.805 39.881 1.00 91.50 187 SER A CA 1
ATOM 1442 C C . SER A 1 187 ? -29.480 1.920 39.584 1.00 91.50 187 SER A C 1
ATOM 1444 O O . SER A 1 187 ? -30.271 1.375 40.349 1.00 91.50 187 SER A O 1
ATOM 1446 N N . GLU A 1 188 ? -29.854 2.535 38.459 1.00 91.88 188 GLU A N 1
ATOM 1447 C CA . GLU A 1 188 ? -31.254 2.608 38.013 1.00 91.88 188 GLU A CA 1
ATOM 1448 C C . GLU A 1 188 ? -31.827 1.208 37.750 1.00 91.88 188 GLU A C 1
ATOM 1450 O O . GLU A 1 188 ? -32.919 0.873 38.210 1.00 91.88 188 GLU A O 1
ATOM 1455 N N . ILE A 1 189 ? -31.060 0.339 37.082 1.00 90.69 189 ILE A N 1
ATOM 1456 C CA . ILE A 1 189 ? -31.494 -1.040 36.812 1.00 90.69 189 ILE A CA 1
ATOM 1457 C C . ILE A 1 189 ? -31.636 -1.838 38.118 1.00 90.69 189 ILE A C 1
ATOM 1459 O O . ILE A 1 189 ? -32.584 -2.612 38.267 1.00 90.69 189 ILE A O 1
ATOM 1463 N N . LEU A 1 190 ? -30.717 -1.659 39.077 1.00 90.19 190 LEU A N 1
ATOM 1464 C CA . LEU A 1 190 ? -30.802 -2.317 40.385 1.00 90.19 190 LEU A CA 1
ATOM 1465 C C . LEU A 1 190 ? -32.038 -1.875 41.167 1.00 90.19 190 LEU A C 1
ATOM 1467 O O . LEU A 1 190 ? -32.670 -2.714 41.802 1.00 90.19 190 LEU A O 1
ATOM 1471 N N . GLU A 1 191 ? -32.391 -0.592 41.128 1.00 91.25 191 GLU A N 1
ATOM 1472 C CA . GLU A 1 191 ? -33.580 -0.070 41.804 1.00 91.25 191 GLU A CA 1
ATOM 1473 C C . GLU A 1 191 ? -34.855 -0.755 41.293 1.00 91.25 191 GLU A C 1
ATOM 1475 O O . GLU A 1 191 ? -35.610 -1.318 42.089 1.00 91.25 191 GLU A O 1
ATOM 1480 N N . VAL A 1 192 ? -35.017 -0.838 39.968 1.00 90.19 192 VAL A N 1
ATOM 1481 C CA . VAL A 1 192 ? -36.133 -1.559 39.329 1.00 90.19 192 VAL A CA 1
ATOM 1482 C C . VAL A 1 192 ? -36.139 -3.041 39.719 1.00 90.19 192 VAL A C 1
ATOM 1484 O O . VAL A 1 192 ? -37.185 -3.613 40.038 1.00 90.19 192 VAL A O 1
ATOM 1487 N N . ALA A 1 193 ? -34.967 -3.680 39.730 1.00 89.75 193 ALA A N 1
ATOM 1488 C CA . ALA A 1 193 ? -34.842 -5.084 40.104 1.00 89.75 193 ALA A CA 1
ATOM 1489 C C . ALA A 1 193 ? -35.259 -5.337 41.564 1.00 89.75 193 ALA A C 1
ATOM 1491 O O . ALA A 1 193 ? -35.962 -6.311 41.854 1.00 89.75 193 ALA A O 1
ATOM 1492 N N . TYR A 1 194 ? -34.845 -4.461 42.483 1.00 90.88 194 TYR A N 1
ATOM 1493 C CA . TYR A 1 194 ? -35.182 -4.559 43.901 1.00 90.88 194 TYR A CA 1
ATOM 1494 C C . TYR A 1 194 ? -36.662 -4.295 44.163 1.00 90.88 194 TYR A C 1
ATOM 1496 O O . TYR A 1 194 ? -37.267 -5.024 44.952 1.00 90.88 194 TYR A O 1
ATOM 1504 N N . GLU A 1 195 ? -37.267 -3.322 43.483 1.00 90.81 195 GLU A N 1
ATOM 1505 C CA . GLU A 1 195 ? -38.707 -3.071 43.572 1.00 90.81 195 GLU A CA 1
ATOM 1506 C C . GLU A 1 195 ? -39.508 -4.300 43.122 1.00 90.81 195 GLU A C 1
ATOM 1508 O O . GLU A 1 195 ? -40.407 -4.767 43.828 1.00 90.81 195 GLU A O 1
ATOM 1513 N N . ARG A 1 196 ? -39.124 -4.907 41.994 1.00 88.94 196 ARG A N 1
ATOM 1514 C CA . ARG A 1 196 ? -39.771 -6.123 41.490 1.00 88.94 196 ARG A CA 1
ATOM 1515 C C . ARG A 1 196 ? -39.632 -7.299 42.456 1.00 88.94 196 ARG A C 1
ATOM 1517 O O . ARG A 1 196 ? -40.613 -8.005 42.710 1.00 88.94 196 ARG A O 1
ATOM 1524 N N . LEU A 1 197 ? -38.444 -7.499 43.027 1.00 89.62 197 LEU A N 1
ATOM 1525 C CA . LEU A 1 197 ? -38.215 -8.533 44.037 1.00 89.62 197 LEU A CA 1
ATOM 1526 C C . LEU A 1 197 ? -39.082 -8.295 45.281 1.00 89.62 197 LEU A C 1
ATOM 1528 O O . LEU A 1 197 ? -39.697 -9.231 45.792 1.00 89.62 197 LEU A O 1
ATOM 1532 N N . PHE A 1 198 ? -39.177 -7.047 45.739 1.00 90.38 198 PHE A N 1
ATOM 1533 C CA . PHE A 1 198 ? -39.993 -6.667 46.887 1.00 90.38 198 PHE A CA 1
ATOM 1534 C C . PHE A 1 198 ? -41.480 -6.976 46.665 1.00 90.38 198 PHE A C 1
ATOM 1536 O O . PHE A 1 198 ? -42.098 -7.647 47.497 1.00 90.38 198 PHE A O 1
ATOM 1543 N N . VAL A 1 199 ? -42.039 -6.569 45.520 1.00 89.31 199 VAL A N 1
ATOM 1544 C CA . VAL A 1 199 ? -43.439 -6.849 45.154 1.00 89.31 199 VAL A CA 1
ATOM 1545 C C . VAL A 1 199 ? -43.700 -8.355 45.090 1.00 89.31 199 VAL A C 1
ATOM 1547 O O . VAL A 1 199 ? -44.702 -8.836 45.624 1.00 89.31 199 VAL A O 1
ATOM 1550 N N . TRP A 1 200 ? -42.792 -9.123 44.487 1.00 89.44 200 TRP A N 1
ATOM 1551 C CA . TRP A 1 200 ? -42.929 -10.576 44.394 1.00 89.44 200 TRP A CA 1
ATOM 1552 C C . TRP A 1 200 ? -42.922 -11.256 45.769 1.00 89.44 200 TRP A C 1
ATOM 1554 O O . TRP A 1 200 ? -43.775 -12.106 46.039 1.00 89.44 200 TRP A O 1
ATOM 1564 N N . VAL A 1 201 ? -42.014 -10.856 46.669 1.00 89.38 201 VAL A N 1
ATOM 1565 C CA . VAL A 1 201 ? -41.965 -11.382 48.042 1.00 89.38 201 VAL A CA 1
ATOM 1566 C C . VAL A 1 201 ? -43.268 -11.064 48.780 1.00 89.38 201 VAL A C 1
ATOM 1568 O O . VAL A 1 201 ? -43.866 -11.963 49.374 1.00 89.38 201 VAL A O 1
ATOM 1571 N N . GLN A 1 202 ? -43.765 -9.826 48.695 1.00 89.81 202 GLN A N 1
ATOM 1572 C CA . GLN A 1 202 ? -45.037 -9.440 49.316 1.00 89.81 202 GLN A CA 1
ATOM 1573 C C . GLN A 1 202 ? -46.219 -10.273 48.806 1.00 89.81 202 GLN A C 1
ATOM 1575 O O . GLN A 1 202 ? -47.039 -10.736 49.601 1.00 89.81 202 GLN A O 1
ATOM 1580 N N . GLN A 1 203 ? -46.300 -10.504 47.492 1.00 88.12 203 GLN A N 1
ATOM 1581 C CA . GLN A 1 203 ? -47.343 -11.344 46.902 1.00 88.12 203 GLN A CA 1
ATOM 1582 C C . GLN A 1 203 ? -47.263 -12.788 47.406 1.00 88.12 203 GLN A C 1
ATOM 1584 O O . GLN A 1 203 ? -48.293 -13.372 47.738 1.00 88.12 203 GLN A O 1
ATOM 1589 N N . LYS A 1 204 ? -46.057 -13.361 47.512 1.00 87.12 204 LYS A N 1
ATOM 1590 C CA . LYS A 1 204 ? -45.863 -14.717 48.044 1.00 87.12 204 LYS A CA 1
ATOM 1591 C C . LYS A 1 204 ? -46.295 -14.833 49.502 1.00 87.12 204 LYS A C 1
ATOM 1593 O O . LYS A 1 204 ? -47.015 -15.772 49.823 1.00 87.12 204 LYS A O 1
ATOM 1598 N N . TYR A 1 205 ? -45.936 -13.873 50.354 1.00 86.75 205 TYR A N 1
ATOM 1599 C CA . TYR A 1 205 ? -46.389 -13.865 51.748 1.00 86.75 205 TYR A CA 1
ATOM 1600 C C . TYR A 1 205 ? -47.911 -13.718 51.866 1.00 86.75 205 TYR A C 1
ATOM 1602 O O . TYR A 1 205 ? -48.521 -14.421 52.663 1.00 86.75 205 TYR A O 1
ATOM 1610 N N . ARG A 1 206 ? -48.545 -12.880 51.034 1.00 86.06 206 ARG A N 1
ATOM 1611 C CA . ARG A 1 206 ? -50.011 -12.713 51.024 1.00 86.06 206 ARG A CA 1
ATOM 1612 C C . ARG A 1 206 ? -50.771 -13.932 50.489 1.00 86.06 206 ARG A C 1
ATOM 1614 O O . ARG A 1 206 ? -51.961 -14.050 50.730 1.00 86.06 206 ARG A O 1
ATOM 1621 N N . LEU A 1 207 ? -50.114 -14.789 49.710 1.00 80.06 207 LEU A N 1
ATOM 1622 C CA . LEU A 1 207 ? -50.686 -16.045 49.214 1.00 80.06 207 LEU A CA 1
ATOM 1623 C C . LEU A 1 207 ? -50.477 -17.216 50.187 1.00 80.06 207 LEU A C 1
ATOM 1625 O O . LEU A 1 207 ? -51.135 -18.241 50.033 1.00 80.06 207 LEU A O 1
ATOM 1629 N N . MET A 1 208 ? -49.540 -17.092 51.133 1.00 69.06 208 MET A N 1
ATOM 1630 C CA . MET A 1 208 ? -49.235 -18.121 52.136 1.00 69.06 208 MET A CA 1
ATOM 1631 C C . MET A 1 208 ? -49.864 -17.857 53.512 1.00 69.06 208 MET A C 1
ATOM 1633 O O . MET A 1 208 ? -49.965 -18.798 54.298 1.00 69.06 208 MET A O 1
ATOM 1637 N N . GLY A 1 209 ? -50.232 -16.609 53.818 1.00 52.69 209 GLY A N 1
ATOM 1638 C CA . GLY A 1 209 ? -51.041 -16.242 54.987 1.00 52.69 209 GLY A CA 1
ATOM 1639 C C . GLY A 1 209 ? -52.524 -16.235 54.658 1.00 52.69 209 GLY A C 1
ATOM 1640 O O . GLY A 1 209 ? -53.305 -16.635 55.546 1.00 52.69 209 GLY A O 1
#

Foldseek 3Di:
DPVVVVVVVVVVVVVVVVVVVVVVVVVVLVVLVQVPDPDPVSVVVSVVSVVVVVVVVVVVVVVVVVVVVVVVVVVVVVVVVVVVVVVVVVVVVVVVVVVVVVVVVVVVVVVVVVVVVVVVVVVVVVCCQQQPDDPVLLCLQQPLVDDPDPSVVVSLVSLVSNLVVLVVCCVPDPPNPVSVVSNVVSVVSVVSNVVSVVVVVVVVVVVVD

Organism: NCBI:txid1169539